Protein AF-A0A453MSJ4-F1 (afdb_monomer)

Sequence (341 aa):
VDKWEVSKEDIIKFSHRNLHFLLPWLKDFHHEQMQEKSIEAMIKGVDASEVKVTQADCKEDERIYCNNCRTSIVDLHRSCDKCSYDLCLSCCRELRDGLSPGAAAANSMVLTQPGVEGTEDLQQSSHDNIASPKPSDGQNNVLMDNAVPVNIASPKPSDGQNDVLMDNAVPVEDNVPGLKLWRVNSNGSISCPPNAFGGCGDSVLELKSLLEENIISDLLEKADLVVKDERMLEAGGSKCSCFTDSSEMTNGTSYKLACRDNSSDNYIYCPNARDVQNGALDHFQEHWLKGEPVIVRDVLELTSGLSWEPMVMWRALREKKDKSEHERLSVTALECLAWSE

Mean predicted aligned error: 18.27 Å

InterPro domains:
  IPR045109 Lysine-specific demethylase LSDs-like [PTHR12549] (3-341)

Secondary structure (DSSP, 8-state):
-------HHHHHHHHHHHHHHHHHHHHHHHHHHHHHHHHHHHHHTS-GGG-PPEEP---TT---B-TTT-PBP-S-EEE-TTT--EEEHHHHHHHHTTPPTTHHHHTTS---PPP-------------------------------------------------------------TT-----B-TTS-BBPPPGGGTS-SSSBPEEEESSPTTHHHHHHHHHHHHHH-GGG-TTSS---TT--S-SS---TTEEE----TT-GGGEEE--BHHHIIIIIHHHHHHHHHTT--B--B-GGGGS-S----HHHHHHHHHH---SS-------PPPBTTTTB-

Organism: Aegilops tauschii subsp. strangulata (NCBI:txid200361)

pLDDT: mean 70.2, std 24.74, range [23.14, 97.19]

Solvent-accessible surface area (backbone atoms only — not comparable to full-atom values): 22795 Å² total; per-residue (Å²): 130,86,80,86,74,82,52,71,66,56,52,50,56,51,51,52,43,51,46,64,68,45,46,61,56,53,51,52,51,52,50,55,50,50,54,52,43,44,50,51,8,62,58,71,72,50,55,58,91,70,58,81,66,47,69,53,95,68,57,94,90,60,83,54,51,15,68,81,82,63,47,72,53,87,40,65,28,30,33,25,92,88,72,70,42,33,37,33,56,68,60,54,49,37,39,71,74,67,49,59,94,69,55,76,75,66,73,77,76,76,81,80,74,82,82,78,88,74,84,88,78,91,84,88,83,86,90,87,89,83,80,88,82,88,88,84,90,80,89,86,92,86,87,88,90,84,86,89,90,88,82,88,84,86,88,86,89,84,89,88,83,90,85,92,79,87,80,83,79,73,80,79,77,85,80,70,91,82,68,84,71,82,61,54,45,98,68,72,47,44,53,31,37,45,64,93,71,73,23,77,52,78,50,63,39,43,63,30,23,64,57,69,87,60,54,68,60,56,49,48,53,54,50,53,56,58,68,66,56,66,89,76,63,91,76,86,77,72,79,53,89,78,66,62,96,54,97,76,71,84,58,83,36,46,41,78,80,53,90,58,86,97,51,85,79,24,52,34,53,31,37,43,43,69,50,38,78,72,68,38,47,64,59,49,47,55,39,53,66,69,72,45,73,70,47,73,37,70,54,73,79,75,50,93,77,75,67,80,48,69,72,54,48,52,50,59,58,68,68,71,64,74,96,72,75,90,73,72,90,81,77,90,59,68,43,82,90,77,74,40,111

Radius of gyration: 32.99 Å; Cα contacts (8 Å, |Δi|>4): 273; chains: 1; bounding box: 106×75×80 Å

Nearest PDB structures (foldseek):
  6ip4-assembly1_A  TM=5.102E-01  e=2.034E+00  Arabidopsis thaliana

Structure (mmCIF, N/CA/C/O backbone):
data_AF-A0A453MSJ4-F1
#
_entry.id   AF-A0A453MSJ4-F1
#
loop_
_atom_site.group_PDB
_atom_site.id
_atom_site.type_symbol
_atom_site.label_atom_id
_atom_site.label_alt_id
_atom_site.label_comp_id
_atom_site.label_asym_id
_atom_site.label_entity_id
_atom_site.label_seq_id
_atom_site.pdbx_PDB_ins_code
_atom_site.Cartn_x
_atom_site.Cartn_y
_atom_site.Cartn_z
_atom_site.occupancy
_atom_site.B_iso_or_equiv
_atom_site.auth_seq_id
_atom_site.auth_comp_id
_atom_site.auth_asym_id
_atom_site.auth_atom_id
_atom_site.pdbx_PDB_model_num
ATOM 1 N N . VAL A 1 1 ? -31.006 6.669 21.525 1.00 44.91 1 VAL A N 1
ATOM 2 C CA . VAL A 1 1 ? -29.591 6.318 21.288 1.00 44.91 1 VAL A CA 1
ATOM 3 C C . VAL A 1 1 ? -28.843 7.619 21.398 1.00 44.91 1 VAL A C 1
ATOM 5 O O . VAL A 1 1 ? -29.018 8.463 20.527 1.00 44.91 1 VAL A O 1
ATOM 8 N N . ASP A 1 2 ? -28.161 7.835 22.517 1.00 45.94 2 ASP A N 1
ATOM 9 C CA . ASP A 1 2 ? -27.359 9.040 22.688 1.00 45.94 2 ASP A CA 1
ATOM 10 C C . ASP A 1 2 ? -26.278 9.040 21.614 1.00 45.94 2 ASP A C 1
ATOM 12 O O . ASP A 1 2 ? -25.553 8.063 21.420 1.00 45.94 2 ASP A O 1
ATOM 16 N N . LYS A 1 3 ? -26.269 10.108 20.823 1.00 48.69 3 LYS A N 1
ATOM 17 C CA . LYS A 1 3 ? -25.348 10.279 19.713 1.00 48.69 3 LYS A CA 1
ATOM 18 C C . LYS A 1 3 ? -24.006 10.656 20.331 1.00 48.69 3 LYS A C 1
ATOM 20 O O . LYS A 1 3 ? -23.788 11.811 20.678 1.00 48.69 3 LYS A O 1
ATOM 25 N N . TRP A 1 4 ? -23.160 9.659 20.568 1.00 56.47 4 TRP A N 1
ATOM 26 C CA . TRP A 1 4 ? -21.804 9.886 21.051 1.00 56.47 4 TRP A CA 1
ATOM 27 C C . TRP A 1 4 ? -21.034 10.659 19.972 1.00 56.47 4 TRP A C 1
ATOM 29 O O . TRP A 1 4 ? -20.844 10.158 18.864 1.00 56.47 4 TRP A O 1
ATOM 39 N N . GLU A 1 5 ? -20.664 11.905 20.267 1.00 67.50 5 GLU A N 1
ATOM 40 C CA . GLU A 1 5 ? -19.871 12.760 19.383 1.00 67.50 5 GLU A CA 1
ATOM 41 C C . GLU A 1 5 ? -18.468 12.913 19.977 1.00 67.50 5 GLU A C 1
ATOM 43 O O . GLU A 1 5 ? -18.306 13.355 21.114 1.00 67.50 5 GLU A O 1
ATOM 48 N N . VAL A 1 6 ? -17.452 12.520 19.206 1.00 69.69 6 VAL A N 1
ATOM 49 C CA . VAL A 1 6 ? -16.040 12.690 19.571 1.00 69.69 6 VAL A CA 1
ATOM 50 C C . VAL A 1 6 ? -15.720 14.180 19.600 1.00 69.69 6 VAL A C 1
ATOM 52 O O . VAL A 1 6 ? -16.077 14.911 18.670 1.00 69.69 6 VAL A O 1
ATOM 55 N N . SER A 1 7 ? -15.035 14.647 20.645 1.00 80.44 7 SER A N 1
ATOM 56 C CA . SER A 1 7 ? -14.642 16.051 20.712 1.00 80.44 7 SER A CA 1
ATOM 57 C C . SER A 1 7 ? -13.631 16.388 19.605 1.00 80.44 7 SER A C 1
ATOM 59 O O . SER A 1 7 ? -12.843 15.548 19.169 1.00 80.44 7 SER A O 1
ATOM 61 N N . LYS A 1 8 ? -13.622 17.643 19.140 1.00 82.31 8 LYS A N 1
ATOM 62 C CA . LYS A 1 8 ? -12.631 18.096 18.145 1.00 82.31 8 LYS A CA 1
ATOM 63 C C . LYS A 1 8 ? -11.195 17.932 18.646 1.00 82.31 8 LYS A C 1
ATOM 65 O O . LYS A 1 8 ? -10.314 17.612 17.856 1.00 82.31 8 LYS A O 1
ATOM 70 N N . GLU A 1 9 ? -10.986 18.134 19.943 1.00 78.25 9 GLU A N 1
ATOM 71 C CA . GLU A 1 9 ? -9.695 17.958 20.607 1.00 78.25 9 GLU A CA 1
ATOM 72 C C . GLU A 1 9 ? -9.212 16.505 20.499 1.00 78.25 9 GLU A C 1
ATOM 74 O O . GLU A 1 9 ? -8.063 16.256 20.140 1.00 78.25 9 GLU A O 1
ATOM 79 N N . ASP A 1 10 ? -10.104 15.538 20.719 1.00 74.19 10 ASP A N 1
ATOM 80 C CA . ASP A 1 10 ? -9.758 14.116 20.636 1.00 74.19 10 ASP A CA 1
ATOM 81 C C . ASP A 1 10 ? -9.477 13.682 19.194 1.00 74.19 10 ASP A C 1
ATOM 83 O O . ASP A 1 10 ? -8.551 12.909 18.958 1.00 74.19 10 ASP A O 1
ATOM 87 N N . ILE A 1 11 ? -10.205 14.228 18.210 1.00 80.94 11 ILE A N 1
ATOM 88 C CA . ILE A 1 11 ? -9.921 14.000 16.782 1.00 80.94 11 ILE A CA 1
ATOM 89 C C . ILE A 1 11 ? -8.521 14.513 16.422 1.00 80.94 11 ILE A C 1
ATOM 91 O O . ILE A 1 11 ? -7.779 13.823 15.716 1.00 80.94 11 ILE A O 1
ATOM 95 N N . ILE A 1 12 ? -8.143 15.703 16.902 1.00 82.50 12 ILE A N 1
ATOM 96 C CA . ILE A 1 12 ? -6.819 16.291 16.653 1.00 82.50 12 ILE A CA 1
ATOM 97 C C . ILE A 1 12 ? -5.729 15.431 17.299 1.00 82.50 12 ILE A C 1
ATOM 99 O O . ILE A 1 12 ? -4.791 15.022 16.611 1.00 82.50 12 ILE A O 1
ATOM 103 N N . LYS A 1 13 ? -5.880 15.080 18.583 1.00 76.50 13 LYS A N 1
ATOM 104 C CA . LYS A 1 13 ? -4.944 14.198 19.300 1.00 76.50 13 LYS A CA 1
ATOM 105 C C . LYS A 1 13 ? -4.783 12.848 18.602 1.00 76.50 13 LYS A C 1
ATOM 107 O O . LYS A 1 13 ? -3.658 12.383 18.418 1.00 76.50 13 LYS A O 1
ATOM 112 N N . PHE A 1 14 ? -5.889 12.234 18.184 1.00 76.62 14 PHE A N 1
ATOM 113 C CA . PHE A 1 14 ? -5.891 10.964 17.459 1.00 76.62 14 PHE A CA 1
ATOM 114 C C . PHE A 1 14 ? -5.160 11.072 16.117 1.00 76.62 14 PHE A C 1
ATOM 116 O O . PHE A 1 14 ? -4.291 10.255 15.813 1.00 76.62 14 PHE A O 1
ATOM 123 N N . SER A 1 15 ? -5.450 12.119 15.343 1.00 83.31 15 SER A N 1
ATOM 124 C CA . SER A 1 15 ? -4.811 12.361 14.044 1.00 83.31 15 SER A CA 1
ATOM 125 C C . SER A 1 15 ? -3.301 12.563 14.183 1.00 83.31 15 SER A C 1
ATOM 127 O O . SER A 1 15 ? -2.532 11.988 13.416 1.00 83.31 15 SER A O 1
ATOM 129 N N . HIS A 1 16 ? -2.865 13.312 15.198 1.00 80.44 16 HIS A N 1
ATOM 130 C CA . HIS A 1 16 ? -1.448 13.547 15.470 1.00 80.44 16 HIS A CA 1
ATOM 131 C C . HIS A 1 16 ? -0.698 12.258 15.838 1.00 80.44 16 HIS A C 1
ATOM 133 O O . HIS A 1 16 ? 0.419 12.022 15.379 1.00 80.44 16 HIS A O 1
ATOM 139 N N . ARG A 1 17 ? -1.313 11.386 16.646 1.00 76.00 17 ARG A N 1
ATOM 140 C CA . ARG A 1 17 ? -0.708 10.099 17.019 1.00 76.00 17 ARG A CA 1
ATOM 141 C C . ARG A 1 17 ? -0.630 9.134 15.837 1.00 76.00 17 ARG A C 1
ATOM 143 O O . ARG A 1 17 ? 0.421 8.533 15.637 1.00 76.00 17 ARG A O 1
ATOM 150 N N . ASN A 1 18 ? -1.678 9.051 15.012 1.00 82.75 18 ASN A N 1
ATOM 151 C CA . ASN A 1 18 ? -1.623 8.283 13.762 1.00 82.75 18 ASN A CA 1
ATOM 152 C C . ASN A 1 18 ? -0.517 8.787 12.841 1.00 82.75 18 ASN A C 1
ATOM 154 O O . ASN A 1 18 ? 0.211 7.984 12.268 1.00 82.75 18 ASN A O 1
ATOM 158 N N . LEU A 1 19 ? -0.364 10.108 12.727 1.00 88.00 19 LEU A N 1
ATOM 159 C CA . LEU A 1 19 ? 0.716 10.696 11.949 1.00 88.00 19 LEU A CA 1
ATOM 160 C C . LEU A 1 19 ? 2.080 10.256 12.488 1.00 88.00 19 LEU A C 1
ATOM 162 O O . LEU A 1 19 ? 2.904 9.781 11.718 1.00 88.00 19 LEU A O 1
ATOM 166 N N . HIS A 1 20 ? 2.294 10.327 13.803 1.00 83.12 20 HIS A N 1
ATOM 167 C CA . HIS A 1 20 ? 3.522 9.843 14.440 1.00 83.12 20 HIS A CA 1
ATOM 168 C C . HIS A 1 20 ? 3.803 8.362 14.180 1.00 83.12 20 HIS A C 1
ATOM 170 O O . HIS A 1 20 ? 4.953 7.993 13.949 1.00 83.12 20 HIS A O 1
ATOM 176 N N . PHE A 1 21 ? 2.766 7.526 14.230 1.00 82.81 21 PHE A N 1
ATOM 177 C CA . PHE A 1 21 ? 2.875 6.090 13.994 1.00 82.81 21 PHE A CA 1
ATOM 178 C C . PHE A 1 21 ? 3.188 5.767 12.528 1.00 82.81 21 PHE A C 1
ATOM 180 O O . PHE A 1 21 ? 4.029 4.915 12.257 1.00 82.81 21 PHE A O 1
ATOM 187 N N . LEU A 1 22 ? 2.533 6.448 11.583 1.00 89.75 22 LEU A N 1
ATOM 188 C CA . LEU A 1 22 ? 2.661 6.190 10.146 1.00 89.75 22 LEU A CA 1
ATOM 189 C C . LEU A 1 22 ? 3.877 6.875 9.511 1.00 89.75 22 LEU A C 1
ATOM 191 O O . LEU A 1 22 ? 4.374 6.403 8.492 1.00 89.75 22 LEU A O 1
ATOM 195 N N . LEU A 1 23 ? 4.375 7.970 10.089 1.00 91.25 23 LEU A N 1
ATOM 196 C CA . LEU A 1 23 ? 5.461 8.764 9.514 1.00 91.25 23 LEU A CA 1
ATOM 197 C C . LEU A 1 23 ? 6.748 7.960 9.237 1.00 91.25 23 LEU A C 1
ATOM 199 O O . LEU A 1 23 ? 7.306 8.148 8.156 1.00 91.25 23 LEU A O 1
ATOM 203 N N . PRO A 1 24 ? 7.231 7.059 10.119 1.00 92.25 24 PRO A N 1
ATOM 204 C CA . PRO A 1 24 ? 8.370 6.195 9.802 1.00 92.25 24 PRO A CA 1
ATOM 205 C C . PRO A 1 24 ? 8.137 5.358 8.539 1.00 92.25 24 PRO A C 1
ATOM 207 O O . PRO A 1 24 ? 8.978 5.347 7.648 1.00 92.25 24 PRO A O 1
ATOM 210 N N . TRP A 1 25 ? 6.951 4.760 8.404 1.00 93.12 25 TRP A N 1
ATOM 211 C CA . TRP A 1 25 ? 6.582 3.968 7.230 1.00 93.12 25 TRP A CA 1
ATOM 212 C C . TRP A 1 25 ? 6.522 4.814 5.961 1.00 93.12 25 TRP A C 1
ATOM 214 O O . TRP A 1 25 ? 6.970 4.374 4.908 1.00 93.12 25 TRP A O 1
ATOM 224 N N . LEU A 1 26 ? 6.006 6.044 6.052 1.00 94.56 26 LEU A N 1
ATOM 225 C CA . LEU A 1 26 ? 5.989 6.974 4.924 1.00 94.56 26 LEU A CA 1
ATOM 226 C C . LEU A 1 26 ? 7.413 7.385 4.507 1.00 94.56 26 LEU A C 1
ATOM 228 O O . LEU A 1 26 ? 7.688 7.515 3.314 1.00 94.56 26 LEU A O 1
ATOM 232 N N . LYS A 1 27 ? 8.328 7.560 5.472 1.00 95.56 27 LYS A N 1
ATOM 233 C CA . LYS A 1 27 ? 9.749 7.845 5.211 1.00 95.56 27 LYS A CA 1
ATOM 234 C C . LYS A 1 27 ? 10.434 6.672 4.520 1.00 95.56 27 LYS A C 1
ATOM 236 O O . LYS A 1 27 ? 11.111 6.891 3.517 1.00 95.56 27 LYS A O 1
ATOM 241 N N . ASP A 1 28 ? 10.219 5.455 5.008 1.00 95.12 28 ASP A N 1
ATOM 242 C CA . ASP A 1 28 ? 10.770 4.237 4.410 1.00 95.12 28 ASP A CA 1
ATOM 243 C C . ASP A 1 28 ? 10.219 4.011 2.997 1.00 95.12 28 ASP A C 1
ATOM 245 O O . ASP A 1 28 ? 10.976 3.732 2.066 1.00 95.12 28 ASP A O 1
ATOM 249 N N . PHE A 1 29 ? 8.914 4.225 2.811 1.00 94.56 29 PHE A N 1
ATOM 250 C CA . PHE A 1 29 ? 8.253 4.154 1.511 1.00 94.56 29 PHE A CA 1
ATOM 251 C C . PHE A 1 29 ? 8.851 5.151 0.509 1.00 94.56 29 PHE A C 1
ATOM 253 O O . PHE A 1 29 ? 9.265 4.764 -0.582 1.00 94.56 29 PHE A O 1
ATOM 260 N N . HIS A 1 30 ? 8.975 6.426 0.889 1.00 95.62 30 HIS A N 1
ATOM 261 C CA . HIS A 1 30 ? 9.613 7.440 0.046 1.00 95.62 30 HIS A CA 1
ATOM 262 C C . HIS A 1 30 ? 11.083 7.114 -0.237 1.00 95.62 30 HIS A C 1
ATOM 264 O O . HIS A 1 30 ? 11.563 7.313 -1.351 1.00 95.62 30 HIS A O 1
ATOM 270 N N . HIS A 1 31 ? 11.813 6.585 0.748 1.00 95.50 31 HIS A N 1
ATOM 271 C CA . HIS A 1 31 ? 13.197 6.174 0.557 1.00 95.50 31 HIS A CA 1
ATOM 272 C C . HIS A 1 31 ? 13.324 5.069 -0.502 1.00 95.50 31 HIS A C 1
ATOM 274 O O . HIS A 1 31 ? 14.162 5.187 -1.396 1.00 95.50 31 HIS A O 1
ATOM 280 N N . GLU A 1 32 ? 12.466 4.046 -0.460 1.00 95.12 32 GLU A N 1
ATOM 281 C CA . GLU A 1 32 ? 12.424 2.976 -1.468 1.00 95.12 32 GLU A CA 1
ATOM 282 C C . GLU A 1 32 ? 12.116 3.529 -2.870 1.00 95.12 32 GLU A C 1
ATOM 284 O O . GLU A 1 32 ? 12.779 3.167 -3.846 1.00 95.12 32 GLU A O 1
ATOM 289 N N . GLN A 1 33 ? 11.179 4.477 -2.975 1.00 94.50 33 GLN A N 1
ATOM 290 C CA . GLN A 1 33 ? 10.879 5.155 -4.238 1.00 94.50 33 GLN A CA 1
ATOM 291 C C . GLN A 1 33 ? 12.084 5.925 -4.791 1.00 94.50 33 GLN A C 1
ATOM 293 O O . GLN A 1 33 ? 12.396 5.826 -5.980 1.00 94.50 33 GLN A O 1
ATOM 298 N N . MET A 1 3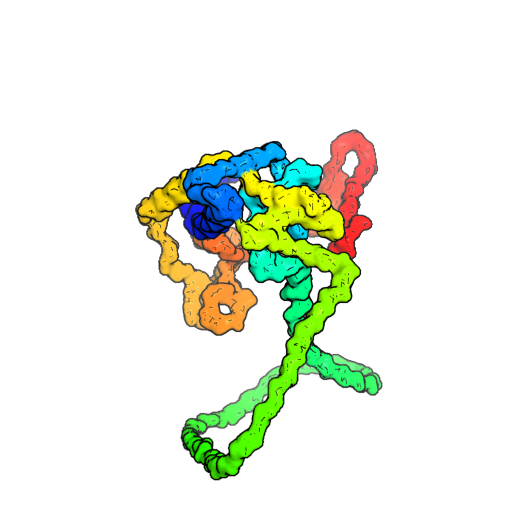4 ? 12.791 6.669 -3.938 1.00 94.81 34 MET A N 1
ATOM 299 C CA . MET A 1 34 ? 13.963 7.446 -4.346 1.00 94.81 34 MET A CA 1
ATOM 300 C C . MET A 1 34 ? 15.144 6.559 -4.750 1.00 94.81 34 MET A C 1
ATOM 302 O O . MET A 1 34 ? 15.858 6.895 -5.698 1.00 94.81 34 MET A O 1
ATOM 306 N N . GLN A 1 35 ? 15.329 5.410 -4.093 1.00 94.94 35 GLN A N 1
ATOM 307 C CA . GLN A 1 35 ? 16.303 4.402 -4.517 1.00 94.94 35 GLN A CA 1
ATOM 308 C C . GLN A 1 35 ? 15.988 3.891 -5.928 1.00 94.94 35 GLN A C 1
ATOM 310 O O . GLN A 1 35 ? 16.871 3.866 -6.786 1.00 94.94 35 GLN A O 1
ATOM 315 N N . GLU A 1 36 ? 14.728 3.546 -6.207 1.00 95.94 36 GLU A N 1
ATOM 316 C CA . GLU A 1 36 ? 14.341 3.065 -7.534 1.00 95.94 36 GLU A CA 1
ATOM 317 C C . GLU A 1 36 ? 14.477 4.156 -8.609 1.00 95.94 36 GLU A C 1
ATOM 319 O O . GLU A 1 36 ? 14.985 3.878 -9.699 1.00 95.94 36 GLU A O 1
ATOM 324 N N . LYS A 1 37 ? 14.099 5.408 -8.305 1.00 95.12 37 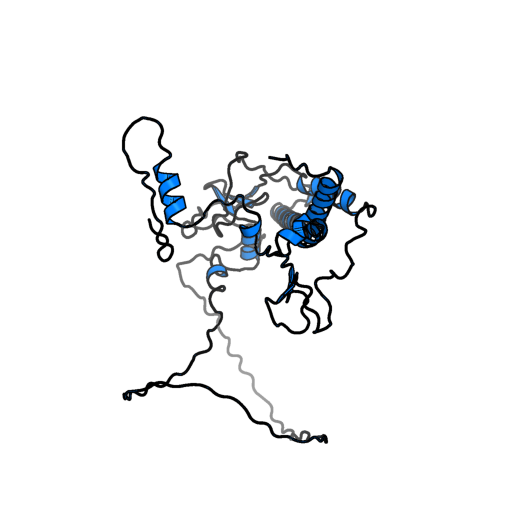LYS A N 1
ATOM 325 C CA . LYS A 1 37 ? 14.311 6.550 -9.215 1.00 95.12 37 LYS A CA 1
ATOM 326 C C . LYS A 1 37 ? 15.798 6.779 -9.502 1.00 95.12 37 LYS A C 1
ATOM 328 O O . LYS A 1 37 ? 16.152 7.076 -10.640 1.00 95.12 37 LYS A O 1
ATOM 333 N N . SER A 1 38 ? 16.679 6.598 -8.516 1.00 96.00 38 SER A N 1
ATOM 334 C CA . SER A 1 38 ? 18.132 6.688 -8.716 1.00 96.00 38 SER A CA 1
ATOM 335 C C . SER A 1 38 ? 18.652 5.593 -9.655 1.00 96.00 38 SER A C 1
ATOM 337 O O . SER A 1 38 ? 19.455 5.875 -10.545 1.00 96.00 38 SER A O 1
ATOM 339 N N . ILE A 1 39 ? 18.147 4.363 -9.528 1.00 95.50 39 ILE A N 1
ATOM 340 C CA . ILE A 1 39 ? 18.479 3.270 -10.452 1.00 95.50 39 ILE A CA 1
ATOM 341 C C . ILE A 1 39 ? 17.988 3.582 -11.868 1.00 95.50 39 ILE A C 1
ATOM 343 O O . ILE A 1 39 ? 18.724 3.389 -12.834 1.00 95.50 39 ILE A O 1
ATOM 347 N N . GLU A 1 40 ? 16.773 4.105 -12.003 1.00 96.94 40 GLU A N 1
ATOM 348 C CA . GLU A 1 40 ? 16.225 4.526 -13.292 1.00 96.94 40 GLU A CA 1
ATOM 349 C C . GLU A 1 40 ? 17.078 5.624 -13.954 1.00 96.94 40 GLU A C 1
ATOM 351 O O . GLU A 1 40 ? 17.315 5.570 -15.163 1.00 96.94 40 GLU A O 1
ATOM 356 N N . ALA A 1 41 ? 17.605 6.566 -13.165 1.00 96.69 41 ALA A N 1
ATOM 357 C CA . ALA A 1 41 ? 18.543 7.589 -13.627 1.00 96.69 41 ALA A CA 1
ATOM 358 C C . ALA A 1 41 ? 19.823 6.965 -14.202 1.00 96.69 41 ALA A C 1
ATOM 360 O O . ALA A 1 41 ? 20.234 7.297 -15.315 1.00 96.69 41 ALA A O 1
ATOM 361 N N . MET A 1 42 ? 20.405 5.997 -13.482 1.00 95.81 42 MET A N 1
ATOM 362 C CA . MET A 1 42 ? 21.596 5.266 -13.927 1.00 95.81 42 MET A CA 1
ATOM 363 C C . MET A 1 42 ? 21.343 4.470 -15.213 1.00 95.81 42 MET A C 1
ATOM 365 O O . MET A 1 42 ? 22.186 4.482 -16.108 1.00 95.81 42 MET A O 1
ATOM 369 N N . ILE A 1 43 ? 20.180 3.820 -15.339 1.00 94.75 43 ILE A N 1
ATOM 370 C CA . ILE A 1 43 ? 19.795 3.071 -16.548 1.00 94.75 43 ILE A CA 1
ATOM 371 C C . ILE A 1 43 ? 19.683 4.007 -17.759 1.00 94.75 43 ILE A C 1
ATOM 373 O O . ILE A 1 43 ? 20.107 3.643 -18.857 1.00 94.75 43 ILE A O 1
ATOM 377 N N . LYS A 1 44 ? 19.118 5.205 -17.565 1.00 94.38 44 LYS A N 1
ATOM 378 C CA . LYS A 1 44 ? 18.919 6.213 -18.618 1.00 94.38 44 LYS A CA 1
ATOM 379 C C . LYS A 1 44 ? 20.156 7.078 -18.888 1.00 94.38 44 LYS A C 1
ATOM 381 O O . LYS A 1 44 ? 20.204 7.737 -19.922 1.00 94.38 44 LYS A O 1
ATOM 386 N N . GLY A 1 45 ? 21.144 7.072 -17.993 1.00 94.50 45 GLY A N 1
ATOM 387 C CA . GLY A 1 45 ? 22.334 7.920 -18.087 1.00 94.50 45 GLY A CA 1
ATOM 388 C C . GLY A 1 45 ? 22.041 9.408 -17.865 1.00 94.50 45 GLY A C 1
ATOM 389 O O . GLY A 1 45 ? 22.691 10.247 -18.486 1.00 94.50 45 GLY A O 1
ATOM 390 N N . VAL A 1 46 ? 21.056 9.728 -17.022 1.00 95.81 46 VAL A N 1
ATOM 391 C CA . VAL A 1 46 ? 20.634 11.103 -16.686 1.00 95.81 46 VAL A CA 1
ATOM 392 C C . VAL A 1 46 ? 20.784 11.367 -15.188 1.00 95.81 46 VAL A C 1
ATOM 394 O O . VAL A 1 46 ? 20.986 10.433 -14.409 1.00 95.81 46 VAL A O 1
ATOM 397 N N . ASP A 1 47 ? 20.681 12.629 -14.770 1.00 93.12 47 ASP A N 1
ATOM 398 C CA . ASP A 1 47 ? 20.637 12.963 -13.345 1.00 93.12 47 ASP A CA 1
ATOM 399 C C . ASP A 1 47 ? 19.320 12.490 -12.700 1.00 93.12 47 ASP A C 1
ATOM 401 O O . ASP A 1 47 ? 18.269 12.458 -13.344 1.00 93.12 47 ASP A O 1
ATOM 405 N N . ALA A 1 48 ? 19.351 12.137 -11.411 1.00 89.00 48 ALA A N 1
ATOM 406 C CA . ALA A 1 48 ? 18.168 11.659 -10.693 1.00 89.00 48 ALA A CA 1
ATOM 407 C C . ALA A 1 48 ? 17.025 12.691 -10.654 1.00 89.00 48 ALA A C 1
ATOM 409 O O . ALA A 1 48 ? 15.856 12.302 -10.654 1.00 89.00 48 ALA A O 1
ATOM 410 N N . SER A 1 49 ? 17.347 13.990 -10.663 1.00 87.38 49 SER A N 1
ATOM 411 C CA . SER A 1 49 ? 16.360 15.076 -10.728 1.00 87.38 49 SER A CA 1
ATOM 412 C C . SER A 1 49 ? 15.694 15.220 -12.102 1.00 87.38 49 SER A C 1
ATOM 414 O O . SER A 1 49 ? 14.610 15.789 -12.201 1.00 87.38 49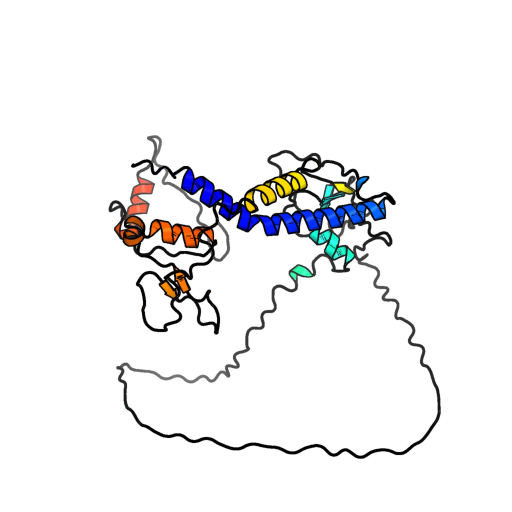 SER A O 1
ATOM 416 N N . GLU A 1 50 ? 16.298 14.667 -13.156 1.00 90.38 50 GLU A N 1
ATOM 417 C CA . GLU A 1 50 ? 15.785 14.719 -14.530 1.00 90.38 50 GLU A CA 1
ATOM 418 C C . GLU A 1 50 ? 14.932 13.491 -14.896 1.00 90.38 50 GLU A C 1
ATOM 420 O O . GLU A 1 50 ? 14.347 13.431 -15.984 1.00 90.38 50 GLU A O 1
ATOM 425 N N . VAL A 1 51 ? 14.830 12.500 -14.000 1.00 92.25 51 VAL A N 1
ATOM 426 C CA . VAL A 1 51 ? 14.042 11.284 -14.229 1.00 92.25 51 VAL A CA 1
ATOM 427 C C . VAL A 1 51 ? 12.552 11.603 -14.230 1.00 92.25 51 VAL A C 1
ATOM 429 O O . VAL A 1 51 ? 11.919 11.731 -13.182 1.00 92.25 51 VAL A O 1
ATOM 432 N N . LYS A 1 52 ? 11.972 11.620 -15.430 1.00 89.31 52 LYS A N 1
ATOM 433 C CA . LYS A 1 52 ? 10.522 11.640 -15.628 1.00 89.31 52 LYS A CA 1
ATOM 434 C C . LYS A 1 52 ? 9.969 10.222 -15.557 1.00 89.31 52 LYS A C 1
ATOM 436 O O . LYS A 1 52 ? 10.375 9.355 -16.339 1.00 89.31 52 LYS A O 1
ATOM 441 N N . VAL A 1 53 ? 9.056 10.002 -14.616 1.00 92.81 53 VAL A N 1
ATOM 442 C CA . VAL A 1 53 ? 8.332 8.738 -14.453 1.00 92.81 53 VAL A CA 1
ATOM 443 C C . VAL A 1 53 ? 6.986 8.856 -15.153 1.00 92.81 53 VAL A C 1
ATOM 445 O O . VAL A 1 53 ? 6.270 9.838 -14.970 1.00 92.81 53 VAL A O 1
ATOM 448 N N . THR A 1 54 ? 6.646 7.866 -15.972 1.00 91.69 54 THR A N 1
ATOM 449 C CA . THR A 1 54 ? 5.367 7.841 -16.684 1.00 91.69 54 THR A CA 1
ATOM 450 C C . THR A 1 54 ? 4.247 7.479 -15.712 1.00 91.69 54 THR A C 1
ATOM 452 O O . THR A 1 54 ? 4.363 6.504 -14.970 1.00 91.69 54 THR A O 1
ATOM 455 N N . GLN A 1 55 ? 3.147 8.230 -15.724 1.00 91.69 55 GLN A N 1
ATOM 456 C CA . GLN A 1 55 ? 1.962 7.862 -14.954 1.00 91.69 55 GLN A CA 1
ATOM 457 C C . GLN A 1 55 ? 1.279 6.649 -15.602 1.00 91.69 55 GLN A C 1
ATOM 459 O O . GLN A 1 55 ? 1.092 6.604 -16.819 1.00 91.69 55 GLN A O 1
ATOM 464 N N . ALA A 1 56 ? 0.952 5.643 -14.799 1.00 89.88 56 ALA A N 1
ATOM 465 C CA . ALA A 1 56 ? 0.189 4.486 -15.230 1.00 89.88 56 ALA A CA 1
ATOM 466 C C . ALA A 1 56 ? -1.283 4.870 -15.428 1.00 89.88 56 ALA A C 1
ATOM 468 O O . ALA A 1 56 ? -1.852 5.622 -14.639 1.00 89.88 56 ALA A O 1
ATOM 469 N N . ASP A 1 57 ? -1.897 4.324 -16.474 1.00 84.12 57 ASP A N 1
ATOM 470 C CA . ASP A 1 57 ? -3.334 4.446 -16.703 1.00 84.12 57 ASP A CA 1
ATOM 471 C C . ASP A 1 57 ? -4.058 3.445 -15.791 1.00 84.12 57 ASP A C 1
ATOM 473 O O . ASP A 1 57 ? -4.136 2.255 -16.095 1.00 84.12 57 ASP A O 1
ATOM 477 N N . CYS A 1 58 ? -4.488 3.915 -14.621 1.00 81.44 58 CYS A N 1
ATOM 478 C CA . CYS A 1 58 ? -5.197 3.128 -13.617 1.00 81.44 58 CYS A CA 1
ATOM 479 C C . CYS A 1 58 ? -6.383 3.936 -13.090 1.00 81.44 58 CYS A C 1
ATOM 481 O O . CYS A 1 58 ? -6.252 5.121 -12.781 1.00 81.44 58 CYS A O 1
ATOM 483 N N . LYS A 1 59 ? -7.553 3.302 -12.981 1.00 81.31 59 LYS A N 1
ATOM 484 C CA . LYS A 1 59 ? -8.750 3.942 -12.415 1.00 81.31 59 LYS A CA 1
ATOM 485 C C . LYS A 1 59 ? -8.634 4.030 -10.892 1.00 81.31 59 LYS A C 1
ATOM 487 O O . LYS A 1 59 ? -8.010 3.169 -10.284 1.00 81.31 59 LYS A O 1
ATOM 492 N N . GLU A 1 60 ? -9.291 5.018 -10.279 1.00 72.44 60 GLU A N 1
ATOM 493 C CA . GLU A 1 60 ? -9.242 5.251 -8.820 1.00 72.44 60 GLU A CA 1
ATO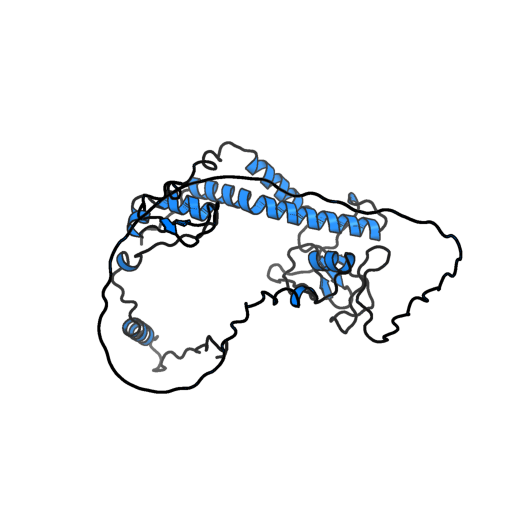M 494 C C . GLU A 1 60 ? -9.659 4.025 -7.982 1.00 72.44 60 GLU A C 1
ATOM 496 O O . GLU A 1 60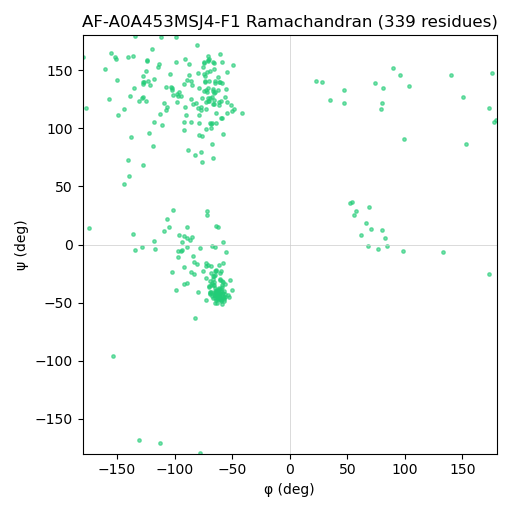 ? -9.080 3.779 -6.928 1.00 72.44 60 GLU A O 1
ATOM 501 N N . ASP A 1 61 ? -10.610 3.223 -8.472 1.00 78.12 61 ASP A N 1
ATOM 502 C CA . ASP A 1 61 ? -11.107 2.019 -7.785 1.00 78.12 61 ASP A CA 1
ATOM 503 C C . ASP A 1 61 ? -10.380 0.725 -8.200 1.00 78.12 61 ASP A C 1
ATOM 505 O O . ASP A 1 61 ? -10.741 -0.372 -7.763 1.00 78.12 61 ASP A O 1
ATOM 509 N N . GLU A 1 62 ? -9.381 0.818 -9.079 1.00 84.94 62 GLU A N 1
ATOM 510 C CA . GLU A 1 62 ? -8.646 -0.336 -9.582 1.00 84.94 62 GLU A CA 1
ATOM 511 C C . GLU A 1 62 ? -7.346 -0.526 -8.803 1.00 84.94 62 GLU A C 1
ATOM 513 O O . GLU A 1 62 ? -6.535 0.383 -8.640 1.00 84.94 62 GLU A O 1
ATOM 518 N N . ARG A 1 63 ? -7.146 -1.745 -8.299 1.00 89.25 63 ARG A N 1
ATOM 519 C CA . ARG A 1 63 ? -5.955 -2.114 -7.540 1.00 89.25 63 ARG A CA 1
ATOM 520 C C . ARG A 1 63 ? -5.068 -2.997 -8.396 1.00 89.25 63 ARG A C 1
ATOM 522 O O . ARG A 1 63 ? -5.464 -4.106 -8.751 1.00 89.25 63 ARG A O 1
ATOM 529 N N . ILE A 1 64 ? -3.854 -2.533 -8.670 1.00 93.06 64 ILE A N 1
ATOM 530 C CA . ILE A 1 64 ? -2.855 -3.341 -9.367 1.00 93.06 64 ILE A CA 1
ATOM 531 C C . ILE A 1 64 ? -2.040 -4.191 -8.387 1.00 93.06 64 ILE A C 1
ATOM 533 O O . ILE A 1 64 ? -1.764 -3.808 -7.243 1.00 93.06 64 ILE A O 1
ATOM 537 N N . TYR A 1 65 ? -1.656 -5.377 -8.846 1.00 95.06 65 TYR A N 1
ATOM 538 C CA . TYR A 1 65 ? -0.941 -6.372 -8.056 1.00 95.06 65 TYR A CA 1
ATOM 539 C C . TYR A 1 65 ? 0.323 -6.799 -8.781 1.00 95.06 65 TYR A C 1
ATOM 541 O O . TYR A 1 65 ? 0.313 -7.031 -9.984 1.00 95.06 65 TYR A O 1
ATOM 549 N N . CYS A 1 66 ? 1.399 -6.976 -8.022 1.00 96.50 66 CYS A N 1
ATOM 550 C CA . CYS A 1 66 ? 2.637 -7.530 -8.540 1.00 96.50 66 CYS A CA 1
ATOM 551 C C . CYS A 1 66 ? 2.388 -8.936 -9.103 1.00 96.50 66 CYS A C 1
ATOM 553 O O . CYS A 1 66 ? 1.941 -9.832 -8.381 1.00 96.50 66 CYS A O 1
ATOM 555 N N . ASN A 1 67 ? 2.728 -9.166 -10.370 1.00 95.38 67 ASN A N 1
ATOM 556 C CA . ASN A 1 67 ? 2.564 -10.471 -11.009 1.00 95.38 67 ASN A CA 1
ATOM 557 C C . ASN A 1 67 ? 3.454 -11.554 -10.375 1.00 95.38 67 ASN A C 1
ATOM 559 O O . ASN A 1 67 ? 3.110 -12.734 -10.454 1.00 95.38 67 ASN A O 1
ATOM 563 N N . ASN A 1 68 ? 4.543 -11.157 -9.705 1.00 93.25 68 ASN A N 1
ATOM 564 C CA . ASN A 1 68 ? 5.462 -12.064 -9.020 1.00 93.25 68 ASN A CA 1
ATOM 565 C C . ASN A 1 68 ? 4.970 -12.471 -7.617 1.00 93.25 68 ASN A C 1
ATOM 567 O O . ASN A 1 68 ? 4.700 -13.643 -7.375 1.00 93.25 68 ASN A O 1
ATOM 571 N N . CYS A 1 69 ? 4.836 -11.518 -6.686 1.00 93.81 69 CYS A N 1
ATOM 572 C CA . CYS A 1 69 ? 4.517 -11.816 -5.280 1.00 93.81 69 CYS A CA 1
ATOM 573 C C . CYS A 1 69 ? 3.033 -11.680 -4.920 1.00 93.81 69 CYS A C 1
ATOM 575 O O . CYS A 1 69 ? 2.653 -11.989 -3.795 1.00 93.81 69 CYS A O 1
ATOM 577 N N . ARG A 1 70 ? 2.189 -11.209 -5.848 1.00 94.19 70 ARG A N 1
ATOM 578 C CA . ARG A 1 70 ? 0.752 -10.945 -5.639 1.00 94.19 70 ARG A CA 1
ATOM 579 C C . ARG A 1 70 ? 0.439 -9.887 -4.578 1.00 94.19 70 ARG A C 1
ATOM 581 O O . ARG A 1 70 ? -0.729 -9.660 -4.281 1.00 94.19 70 ARG A O 1
ATOM 588 N N . THR A 1 71 ? 1.445 -9.187 -4.058 1.00 93.81 71 THR A N 1
ATOM 589 C CA . THR A 1 71 ? 1.248 -8.014 -3.205 1.00 93.81 71 THR A CA 1
ATOM 590 C C . THR A 1 71 ? 0.709 -6.856 -4.038 1.00 93.81 71 THR A C 1
ATOM 592 O O . THR A 1 71 ? 1.130 -6.637 -5.175 1.00 93.81 71 THR A O 1
ATOM 595 N N . SER A 1 72 ? -0.221 -6.101 -3.463 1.00 94.38 72 SER A N 1
ATOM 596 C CA . SER A 1 72 ? -0.690 -4.848 -4.050 1.00 94.38 72 SER A CA 1
ATOM 597 C C . SER A 1 72 ? 0.449 -3.861 -4.236 1.00 94.38 72 SER A C 1
ATOM 599 O O . SER A 1 72 ? 1.260 -3.660 -3.335 1.00 94.38 72 SER A O 1
ATOM 601 N N . ILE A 1 73 ? 0.429 -3.173 -5.366 1.00 95.19 73 ILE A N 1
ATOM 602 C CA . ILE A 1 73 ? 1.306 -2.038 -5.627 1.00 95.19 73 ILE A CA 1
ATOM 603 C C . ILE A 1 73 ? 0.582 -0.763 -5.182 1.00 95.19 73 ILE A C 1
ATOM 605 O O . ILE A 1 73 ? -0.626 -0.646 -5.374 1.00 95.19 73 ILE A O 1
ATOM 609 N N . VAL A 1 74 ? 1.314 0.145 -4.533 1.00 92.06 74 VAL A N 1
ATOM 610 C CA . VAL A 1 74 ? 0.771 1.411 -4.006 1.00 92.06 74 VAL A CA 1
ATOM 611 C C . VAL A 1 74 ? 1.062 2.580 -4.940 1.00 92.06 74 VAL A C 1
ATOM 613 O O . VAL A 1 74 ? 0.205 3.437 -5.112 1.00 92.06 74 VAL A O 1
ATOM 616 N N . ASP A 1 75 ? 2.254 2.623 -5.540 1.00 94.56 75 ASP A N 1
ATOM 617 C CA . ASP A 1 75 ? 2.636 3.721 -6.426 1.00 94.56 75 ASP A CA 1
ATOM 618 C C . ASP A 1 75 ? 3.688 3.304 -7.465 1.00 94.56 75 ASP A C 1
ATOM 620 O O . ASP A 1 75 ? 3.335 2.734 -8.498 1.00 94.56 75 ASP A O 1
ATOM 624 N N . LEU A 1 76 ? 4.977 3.542 -7.188 1.00 96.00 76 LEU A N 1
ATOM 625 C CA . LEU A 1 76 ? 6.051 3.198 -8.109 1.00 96.00 76 LEU A CA 1
ATOM 626 C C . LEU A 1 76 ? 6.163 1.685 -8.307 1.00 96.00 76 LEU A C 1
ATOM 628 O O . LEU A 1 76 ? 6.216 0.902 -7.356 1.00 96.00 76 LEU A O 1
ATOM 632 N N . HIS A 1 77 ? 6.233 1.281 -9.568 1.00 96.62 77 HIS A N 1
ATOM 633 C CA . HIS A 1 77 ? 6.392 -0.107 -9.984 1.00 96.62 77 HIS A CA 1
ATOM 634 C C . HIS A 1 77 ? 7.021 -0.181 -11.369 1.00 96.62 77 HIS A C 1
ATOM 636 O O . HIS A 1 77 ? 7.066 0.806 -12.101 1.00 96.62 77 HIS A O 1
ATOM 642 N N . ARG A 1 78 ? 7.511 -1.363 -11.743 1.00 96.75 78 ARG A N 1
ATOM 643 C CA . ARG A 1 78 ? 8.000 -1.618 -13.097 1.00 96.75 78 ARG A CA 1
ATOM 644 C C . ARG A 1 78 ? 6.968 -2.391 -13.901 1.00 96.75 78 ARG A C 1
ATOM 646 O O . ARG A 1 78 ? 6.510 -3.429 -13.444 1.00 96.75 78 ARG A O 1
ATOM 653 N N . SER A 1 79 ? 6.630 -1.903 -15.088 1.00 96.69 79 SER A N 1
ATOM 654 C CA . SER A 1 79 ? 5.530 -2.410 -15.910 1.00 96.69 79 SER A CA 1
ATOM 655 C C . SER A 1 79 ? 6.000 -2.737 -17.325 1.00 96.69 79 SER A C 1
ATOM 657 O O . SER A 1 79 ? 6.801 -2.008 -17.912 1.00 96.69 79 SER A O 1
ATOM 659 N N . CYS A 1 80 ? 5.506 -3.838 -17.887 1.00 95.88 80 CYS A N 1
ATOM 660 C CA . CYS A 1 80 ? 5.750 -4.206 -19.277 1.00 95.88 80 CYS A CA 1
ATOM 661 C C . CYS A 1 80 ? 4.738 -3.524 -20.204 1.00 95.88 80 CYS A C 1
ATOM 663 O O . CYS A 1 80 ? 3.533 -3.727 -20.080 1.00 95.88 80 CYS A O 1
ATOM 665 N N . ASP A 1 81 ? 5.237 -2.799 -21.196 1.00 92.62 81 ASP A N 1
ATOM 666 C CA . ASP A 1 81 ? 4.463 -2.174 -22.273 1.00 92.62 81 ASP A CA 1
ATOM 667 C C . ASP A 1 81 ? 3.752 -3.176 -23.208 1.00 92.62 81 ASP A C 1
ATOM 669 O O . ASP A 1 81 ? 2.728 -2.848 -23.803 1.00 92.62 81 ASP A O 1
ATOM 673 N N . LYS A 1 82 ? 4.274 -4.404 -23.337 1.00 94.00 82 LYS A N 1
ATOM 674 C CA . LYS A 1 82 ? 3.758 -5.432 -24.261 1.00 94.00 82 LYS A CA 1
ATOM 675 C C . LYS A 1 82 ? 2.715 -6.371 -23.660 1.00 94.00 82 LYS A C 1
ATOM 677 O O . LYS A 1 82 ? 1.861 -6.863 -24.391 1.00 94.00 82 LYS A O 1
ATOM 682 N N . CYS A 1 83 ? 2.824 -6.694 -22.371 1.00 93.75 83 CYS A N 1
ATOM 683 C CA . CYS A 1 83 ? 1.983 -7.720 -21.736 1.00 93.75 83 CYS A CA 1
ATOM 684 C C . CYS A 1 83 ? 1.438 -7.336 -20.356 1.00 93.75 83 CYS A C 1
ATOM 686 O O . CYS A 1 83 ? 0.883 -8.196 -19.679 1.00 93.75 83 CYS A O 1
ATOM 688 N N . SER A 1 84 ? 1.601 -6.075 -19.938 1.00 91.75 84 SER A N 1
ATOM 689 C CA . SER A 1 84 ? 1.110 -5.568 -18.647 1.00 91.75 84 SER A CA 1
ATOM 690 C C . SER A 1 84 ? 1.582 -6.397 -17.446 1.00 91.75 84 SER A C 1
ATOM 692 O O . SER A 1 84 ? 0.841 -6.638 -16.501 1.00 91.75 84 SER A O 1
ATOM 694 N N . TYR A 1 85 ? 2.820 -6.894 -17.511 1.00 95.56 85 TYR A N 1
ATOM 695 C CA . TYR A 1 85 ? 3.476 -7.528 -16.375 1.00 95.56 85 TYR A CA 1
ATOM 696 C C . TYR A 1 85 ? 4.008 -6.447 -15.435 1.00 95.56 85 TYR A C 1
ATOM 698 O O . TYR A 1 85 ? 4.967 -5.753 -15.783 1.00 95.56 85 TYR A O 1
ATOM 706 N N . ASP A 1 86 ? 3.409 -6.340 -14.257 1.00 96.69 86 ASP A N 1
ATOM 707 C CA . ASP A 1 86 ? 3.730 -5.374 -13.219 1.00 96.69 86 ASP A CA 1
ATOM 708 C C . ASP A 1 86 ? 4.527 -6.020 -12.080 1.00 96.69 86 ASP A C 1
ATOM 710 O O . ASP A 1 86 ? 4.236 -7.114 -11.587 1.00 96.69 86 ASP A O 1
ATOM 714 N N . LEU A 1 87 ? 5.564 -5.320 -11.639 1.00 96.75 87 LEU A N 1
ATOM 715 C CA . LEU A 1 87 ? 6.512 -5.777 -10.636 1.00 96.75 87 LEU A CA 1
ATOM 716 C C . LEU A 1 87 ? 6.691 -4.700 -9.565 1.00 96.75 87 LEU A C 1
ATOM 718 O O . LEU A 1 87 ? 7.059 -3.564 -9.871 1.00 96.75 87 LEU A O 1
ATOM 722 N N . CYS A 1 88 ? 6.442 -5.053 -8.301 1.00 97.19 88 CYS A N 1
ATOM 723 C CA . CYS A 1 88 ? 6.652 -4.132 -7.184 1.00 97.19 88 CYS A CA 1
ATOM 724 C C . CYS A 1 88 ? 8.145 -3.880 -6.920 1.00 97.19 88 CYS A C 1
ATOM 726 O O . CYS A 1 88 ? 8.997 -4.709 -7.251 1.00 97.19 88 CYS A O 1
ATOM 728 N N . LEU A 1 89 ? 8.456 -2.762 -6.256 1.00 96.44 89 LEU A N 1
ATOM 729 C CA . LEU A 1 89 ? 9.835 -2.363 -5.951 1.00 96.44 89 LEU A CA 1
ATOM 730 C C . LEU A 1 89 ? 10.597 -3.393 -5.116 1.00 96.44 89 LEU A C 1
ATOM 732 O O . LEU A 1 89 ? 11.776 -3.632 -5.366 1.00 96.44 89 LEU A O 1
ATOM 736 N N . SER A 1 90 ? 9.922 -4.063 -4.181 1.00 95.25 90 SER A N 1
ATOM 737 C CA . SER A 1 90 ? 10.557 -5.095 -3.362 1.00 95.25 90 SER A CA 1
ATOM 738 C C . SER A 1 90 ? 11.039 -6.270 -4.218 1.00 95.25 90 SER A C 1
ATOM 740 O O . SER A 1 90 ? 12.194 -6.667 -4.100 1.00 95.25 90 SER A O 1
ATOM 742 N N . CYS A 1 91 ? 10.218 -6.752 -5.160 1.00 95.25 91 CYS A N 1
ATOM 743 C CA . CYS A 1 91 ? 10.645 -7.787 -6.103 1.00 95.25 91 CYS A CA 1
ATOM 744 C C . CYS A 1 91 ? 11.711 -7.280 -7.087 1.00 95.25 91 CYS A C 1
ATOM 746 O O . CYS A 1 91 ? 12.595 -8.042 -7.466 1.00 95.25 91 CYS A O 1
ATOM 748 N N . CYS A 1 92 ? 11.669 -6.004 -7.491 1.00 95.69 92 CYS A N 1
ATOM 749 C CA . CYS A 1 92 ? 12.739 -5.406 -8.295 1.00 95.69 92 CYS A CA 1
ATOM 750 C C . CYS A 1 92 ? 14.088 -5.452 -7.562 1.00 95.69 92 CYS A C 1
ATOM 752 O O . CYS A 1 92 ? 15.096 -5.823 -8.161 1.00 95.69 92 CYS A O 1
ATOM 754 N N . ARG A 1 93 ? 14.111 -5.089 -6.274 1.00 95.06 93 ARG A N 1
ATOM 755 C CA . ARG A 1 93 ? 15.308 -5.147 -5.425 1.00 95.06 93 ARG A CA 1
ATOM 756 C C . ARG A 1 93 ? 15.799 -6.583 -5.250 1.00 95.06 93 ARG A C 1
ATOM 758 O O . ARG A 1 93 ? 16.952 -6.849 -5.557 1.00 95.06 93 ARG A O 1
ATOM 765 N N . GLU A 1 94 ? 14.913 -7.509 -4.885 1.00 94.00 94 GLU A N 1
ATOM 766 C CA . GLU A 1 94 ? 15.244 -8.936 -4.740 1.00 94.00 94 GLU A CA 1
ATOM 767 C C . GLU A 1 94 ? 15.910 -9.510 -6.000 1.00 94.00 94 GLU A C 1
ATOM 769 O O . GLU A 1 94 ? 16.931 -10.189 -5.908 1.00 94.00 94 GLU A O 1
ATOM 774 N N . LEU A 1 95 ? 15.391 -9.182 -7.189 1.00 92.56 95 LEU A N 1
ATOM 775 C CA . LEU A 1 95 ? 15.992 -9.613 -8.453 1.00 92.56 95 LEU A CA 1
ATOM 776 C C . LEU A 1 95 ? 17.399 -9.049 -8.665 1.00 92.56 95 LEU A C 1
ATOM 778 O O . LEU A 1 95 ? 18.270 -9.761 -9.169 1.00 92.56 95 LEU A O 1
ATOM 782 N N . ARG A 1 96 ? 17.634 -7.782 -8.304 1.00 92.88 96 ARG A N 1
ATOM 783 C CA . ARG A 1 96 ? 18.963 -7.152 -8.403 1.00 92.88 96 ARG A CA 1
ATOM 784 C C . ARG A 1 96 ? 19.952 -7.735 -7.402 1.00 92.88 96 ARG A C 1
ATOM 786 O O . ARG A 1 96 ? 21.125 -7.860 -7.739 1.00 92.88 96 ARG A O 1
ATOM 793 N N . ASP A 1 97 ? 19.464 -8.169 -6.247 1.00 91.31 97 ASP A N 1
ATOM 794 C CA . ASP A 1 97 ? 20.251 -8.857 -5.222 1.00 91.31 97 ASP A CA 1
ATOM 795 C C . ASP A 1 97 ? 20.512 -10.338 -5.571 1.00 91.31 97 ASP A C 1
ATOM 797 O O . ASP A 1 97 ? 21.220 -11.042 -4.852 1.00 91.31 97 ASP A O 1
ATOM 801 N N . GLY A 1 98 ? 19.965 -10.828 -6.691 1.00 85.00 98 GLY A N 1
ATOM 802 C CA . GLY A 1 98 ? 20.130 -12.208 -7.151 1.00 85.00 98 GLY A CA 1
ATOM 803 C C . GLY A 1 98 ? 19.222 -13.216 -6.441 1.00 85.00 98 GLY A C 1
ATOM 804 O O . GLY A 1 98 ? 19.416 -14.426 -6.585 1.00 85.00 98 GLY A O 1
ATOM 805 N N . LEU A 1 99 ? 18.217 -12.748 -5.698 1.00 79.06 99 LEU A N 1
ATOM 806 C CA . LEU A 1 99 ? 17.218 -13.601 -5.066 1.00 79.06 99 LEU A CA 1
ATOM 807 C C . LEU A 1 99 ? 16.223 -14.087 -6.125 1.00 79.06 99 LEU A C 1
ATOM 809 O O . LEU A 1 99 ? 15.647 -13.316 -6.893 1.00 79.06 99 LEU A O 1
ATOM 813 N N . SER A 1 100 ? 16.055 -15.407 -6.205 1.00 64.94 100 SER A N 1
ATOM 814 C CA . SER A 1 100 ? 15.232 -16.031 -7.243 1.00 64.94 100 SER A CA 1
ATOM 815 C C . SER A 1 100 ? 13.734 -15.815 -6.974 1.00 64.94 100 SER A C 1
ATOM 817 O O . SER A 1 100 ? 13.299 -15.988 -5.829 1.00 64.94 100 SER A O 1
ATOM 819 N N . PRO A 1 101 ? 12.919 -15.543 -8.012 1.00 57.66 101 PRO A N 1
ATOM 820 C CA . PRO A 1 101 ? 11.460 -15.556 -7.912 1.00 57.66 101 PRO A CA 1
ATOM 821 C C . PRO A 1 101 ? 10.971 -16.868 -7.283 1.00 57.66 101 PRO A C 1
ATOM 823 O O . PRO A 1 101 ? 11.246 -17.946 -7.808 1.00 57.66 101 PRO A O 1
ATOM 826 N N . GLY A 1 102 ? 10.276 -16.788 -6.146 1.00 50.12 102 GLY A N 1
ATOM 827 C CA . GLY A 1 102 ? 9.738 -17.954 -5.432 1.00 50.12 102 GLY A CA 1
ATOM 828 C C . GLY A 1 102 ? 10.569 -18.469 -4.248 1.00 50.12 102 GLY A C 1
ATOM 829 O O . GLY A 1 102 ? 10.074 -19.315 -3.506 1.00 50.12 102 GLY A O 1
ATOM 830 N N . ALA A 1 103 ? 11.770 -17.939 -3.985 1.00 41.91 103 ALA A N 1
ATOM 831 C CA . ALA A 1 103 ? 12.566 -18.351 -2.819 1.00 41.91 103 ALA A CA 1
ATOM 832 C C . ALA A 1 103 ? 11.926 -17.945 -1.472 1.00 41.91 103 ALA A C 1
ATOM 834 O O . ALA A 1 103 ? 12.056 -18.659 -0.478 1.00 41.91 103 ALA A O 1
ATOM 835 N N . ALA A 1 104 ? 11.169 -16.843 -1.440 1.00 41.62 104 ALA A N 1
ATOM 836 C CA . ALA A 1 104 ? 10.491 -16.383 -0.226 1.00 41.62 104 ALA A CA 1
ATOM 837 C C . ALA A 1 104 ? 9.351 -17.318 0.231 1.00 41.62 104 ALA A C 1
ATOM 839 O O . ALA A 1 104 ? 9.049 -17.374 1.421 1.00 41.62 104 ALA A O 1
ATOM 840 N N . ALA A 1 105 ? 8.754 -18.105 -0.676 1.00 38.88 105 ALA A N 1
ATOM 841 C CA . ALA A 1 105 ? 7.718 -19.075 -0.312 1.00 38.88 105 ALA A CA 1
ATOM 842 C C . ALA A 1 105 ? 8.291 -20.334 0.370 1.00 38.88 105 ALA A C 1
ATOM 844 O O . ALA A 1 105 ? 7.580 -20.996 1.121 1.00 38.88 105 ALA A O 1
ATOM 845 N N . ALA A 1 106 ? 9.572 -20.656 0.152 1.00 32.81 106 ALA A N 1
ATOM 846 C CA . ALA A 1 106 ? 10.201 -21.856 0.708 1.00 32.81 106 ALA A CA 1
ATOM 847 C C . ALA A 1 106 ? 10.746 -21.664 2.136 1.00 32.81 106 ALA A C 1
ATOM 849 O O . ALA A 1 106 ? 10.844 -22.629 2.889 1.00 32.81 106 ALA A O 1
ATOM 850 N N . ASN A 1 107 ? 11.052 -20.428 2.546 1.00 31.62 107 ASN A N 1
ATOM 851 C CA . ASN A 1 107 ? 11.709 -20.158 3.832 1.00 31.62 107 ASN A CA 1
ATOM 852 C C . ASN A 1 107 ? 10.754 -19.796 4.988 1.00 31.62 107 ASN A C 1
ATOM 854 O O . ASN A 1 107 ? 11.222 -19.460 6.072 1.00 31.62 107 ASN A O 1
ATOM 858 N N . SER A 1 108 ? 9.432 -19.914 4.803 1.00 33.44 108 SER A N 1
ATOM 859 C CA . SER A 1 108 ? 8.425 -19.674 5.860 1.00 33.44 108 SER A CA 1
ATOM 860 C C . SER A 1 108 ? 7.763 -20.958 6.398 1.00 33.44 108 SER A C 1
ATOM 862 O O . SER A 1 108 ? 6.670 -20.922 6.956 1.00 33.44 108 SER A O 1
ATOM 864 N N . MET A 1 109 ? 8.403 -22.122 6.239 1.00 34.62 109 MET A N 1
ATOM 865 C CA . MET A 1 109 ? 7.942 -23.390 6.829 1.00 34.62 109 MET A CA 1
ATOM 866 C C . MET A 1 109 ? 9.108 -24.285 7.272 1.00 34.62 109 MET A C 1
ATOM 868 O O . MET A 1 109 ? 9.160 -25.460 6.939 1.00 34.62 109 MET A O 1
ATOM 872 N N . VAL A 1 110 ? 10.048 -23.765 8.062 1.00 31.97 110 VAL A N 1
ATOM 873 C CA . VAL A 1 110 ? 10.875 -24.628 8.927 1.00 31.97 110 VAL A CA 1
ATOM 874 C C . VAL A 1 110 ? 11.071 -23.938 10.274 1.00 31.97 110 VAL A C 1
ATOM 876 O O . VAL A 1 110 ? 12.140 -23.440 10.604 1.00 31.97 110 VAL A O 1
ATOM 879 N N . LEU A 1 111 ? 10.007 -23.912 11.075 1.00 33.16 111 LEU A N 1
ATOM 880 C CA . LEU A 1 111 ? 10.165 -23.956 12.524 1.00 33.16 111 LEU A CA 1
ATOM 881 C C . LEU A 1 111 ? 10.105 -25.436 12.891 1.00 33.16 111 LEU A C 1
ATOM 883 O O . LEU A 1 111 ? 9.045 -26.056 12.917 1.00 33.16 111 LEU A O 1
ATOM 887 N N . THR A 1 112 ? 11.294 -26.004 13.060 1.00 29.91 112 THR A N 1
ATOM 888 C CA . THR A 1 112 ? 11.552 -27.341 13.592 1.00 29.91 112 THR A CA 1
ATOM 889 C C . THR A 1 112 ? 10.644 -27.629 14.784 1.00 29.91 112 THR A C 1
ATOM 891 O O . THR A 1 112 ? 10.785 -27.014 15.841 1.00 29.91 112 THR A O 1
ATOM 894 N N . GLN A 1 113 ? 9.728 -28.584 14.620 1.00 31.75 113 GLN A N 1
ATOM 895 C CA . GLN A 1 113 ? 9.102 -29.255 15.752 1.00 31.75 113 GLN A CA 1
ATOM 896 C C . GLN A 1 113 ? 10.181 -30.077 16.476 1.00 31.75 113 GLN A C 1
ATOM 898 O O . GLN A 1 113 ? 10.922 -30.806 15.810 1.00 31.75 113 GLN A O 1
ATOM 903 N N . PRO A 1 114 ? 10.304 -29.995 17.811 1.00 32.19 114 PRO A N 1
ATOM 904 C CA . PRO A 1 114 ? 11.124 -30.933 18.562 1.00 32.19 114 PRO A CA 1
ATOM 905 C C . PRO A 1 114 ? 10.483 -32.321 18.478 1.00 32.19 114 PRO A C 1
ATOM 907 O O . PRO A 1 114 ? 9.329 -32.500 18.869 1.00 32.19 114 PRO A O 1
ATOM 910 N N . GLY A 1 115 ? 11.226 -33.289 17.942 1.00 26.98 115 GLY A N 1
ATOM 911 C CA . GLY A 1 115 ? 10.812 -34.685 17.889 1.00 26.98 115 GLY A CA 1
ATOM 912 C C . GLY A 1 115 ? 10.605 -35.237 19.296 1.00 26.98 115 GLY A C 1
ATOM 913 O O . GLY A 1 115 ? 11.524 -35.247 20.111 1.00 26.98 115 GLY A O 1
ATOM 914 N N . VAL A 1 116 ? 9.386 -35.690 19.570 1.00 30.11 116 VAL A N 1
ATOM 915 C CA . VAL A 1 116 ? 9.078 -36.530 20.724 1.00 30.11 116 VAL A CA 1
ATOM 916 C C . VAL A 1 116 ? 9.349 -37.970 20.296 1.00 30.11 116 VAL A C 1
ATOM 918 O O . VAL A 1 116 ? 8.586 -38.543 19.522 1.00 30.11 116 VAL A O 1
ATOM 921 N N . GLU A 1 117 ? 10.452 -38.547 20.774 1.00 28.84 117 GLU A N 1
ATOM 922 C CA . GLU A 1 117 ? 10.641 -39.999 20.785 1.00 28.84 117 GLU A CA 1
ATOM 923 C C . GLU A 1 117 ? 9.642 -40.603 21.779 1.00 28.84 117 GLU A C 1
ATOM 925 O O . GLU A 1 117 ? 9.797 -40.491 22.994 1.00 28.84 117 GLU A O 1
ATOM 930 N N . GLY A 1 118 ? 8.584 -41.214 21.250 1.00 27.59 118 GLY A N 1
ATOM 931 C CA . GLY A 1 118 ? 7.696 -42.101 21.987 1.00 27.59 118 GLY A CA 1
ATOM 932 C C . GLY A 1 118 ? 7.885 -43.520 21.474 1.00 27.59 118 GLY A C 1
ATOM 933 O O . GLY A 1 118 ? 7.392 -43.859 20.403 1.00 27.59 118 GLY A O 1
ATOM 934 N N . THR A 1 119 ? 8.613 -44.339 22.228 1.00 33.06 119 THR A N 1
ATOM 935 C CA . THR A 1 119 ? 8.606 -45.798 22.091 1.00 33.06 119 THR A CA 1
ATOM 936 C C . THR A 1 119 ? 7.232 -46.335 22.480 1.00 33.06 119 THR A C 1
ATOM 938 O O . THR A 1 119 ? 6.742 -46.068 23.579 1.00 33.06 119 THR A O 1
ATOM 941 N N . GLU A 1 120 ? 6.624 -47.084 21.566 1.00 28.89 120 GLU A N 1
ATOM 942 C CA . GLU A 1 120 ? 5.445 -47.908 21.803 1.00 28.89 120 GLU A CA 1
ATOM 943 C C . GLU A 1 120 ? 5.793 -49.040 22.776 1.00 28.89 120 GLU A C 1
ATOM 945 O O . GLU A 1 120 ? 6.745 -49.772 22.535 1.00 28.89 120 GLU A O 1
ATOM 950 N N . ASP A 1 121 ? 4.990 -49.222 23.824 1.00 24.91 121 ASP A N 1
ATOM 951 C CA . ASP A 1 121 ? 4.784 -50.535 24.430 1.00 24.91 121 ASP A CA 1
ATOM 952 C C . ASP A 1 121 ? 3.330 -50.652 24.904 1.00 24.91 121 ASP A C 1
ATOM 954 O O . ASP A 1 121 ? 2.833 -49.911 25.755 1.00 24.91 121 ASP A O 1
ATOM 958 N N . LEU A 1 122 ? 2.635 -51.603 24.283 1.00 29.78 122 LEU A N 1
ATOM 959 C CA . LEU A 1 122 ? 1.301 -52.078 24.622 1.00 29.78 122 LEU A CA 1
ATOM 960 C C . LEU A 1 122 ? 1.350 -52.869 25.932 1.00 29.78 122 LEU A C 1
ATOM 962 O O . LEU A 1 122 ? 1.977 -53.925 25.975 1.00 29.78 122 LEU A O 1
ATOM 966 N N . GLN A 1 123 ? 0.567 -52.467 26.935 1.00 30.09 123 GLN A N 1
ATOM 967 C CA . GLN A 1 123 ? -0.149 -53.432 27.773 1.00 30.09 123 GLN A CA 1
ATOM 968 C C . GLN A 1 123 ? -1.328 -52.815 28.529 1.00 30.09 123 GLN A C 1
ATOM 970 O O . GLN A 1 123 ? -1.389 -51.628 28.829 1.00 30.09 123 GLN A O 1
ATOM 975 N N . GLN A 1 124 ? -2.307 -53.676 28.768 1.00 26.80 124 GLN A N 1
ATOM 976 C CA . GLN A 1 124 ? -3.713 -53.383 28.965 1.00 26.80 124 GLN A CA 1
ATOM 977 C C . GLN A 1 124 ? -4.174 -53.977 30.298 1.00 26.80 124 GLN A C 1
ATOM 979 O O . GLN A 1 124 ? -4.053 -55.182 30.476 1.00 26.80 124 GLN A O 1
ATOM 984 N N . SER A 1 125 ? -4.719 -53.154 31.201 1.00 26.67 125 SER A N 1
ATOM 985 C CA . SER A 1 125 ? -5.582 -53.539 32.345 1.00 26.67 125 SER A CA 1
ATOM 986 C C . SER A 1 125 ? -5.948 -52.260 33.122 1.00 26.67 125 SER A C 1
ATOM 988 O O . SER A 1 125 ? -5.057 -51.562 33.587 1.00 26.67 125 SER A O 1
ATOM 990 N N . SER A 1 126 ? -7.179 -51.750 33.060 1.00 26.36 126 SER A N 1
ATOM 991 C CA . SER A 1 126 ? -8.357 -52.107 33.871 1.00 26.36 126 SER A CA 1
ATOM 992 C C . SER A 1 126 ? -8.392 -51.492 35.288 1.00 26.36 126 SER A C 1
ATOM 994 O O . SER A 1 126 ? -7.616 -51.886 36.148 1.00 26.36 126 SER A O 1
ATOM 996 N N . HIS A 1 127 ? -9.415 -50.650 35.494 1.00 27.08 127 HIS A N 1
ATOM 997 C CA . HIS A 1 127 ? -10.154 -50.336 36.730 1.00 27.08 127 HIS A CA 1
ATOM 998 C C . HIS A 1 127 ? -9.620 -49.349 37.801 1.00 27.08 127 HIS A C 1
ATOM 1000 O O . HIS A 1 127 ? -8.617 -49.571 38.466 1.00 27.08 127 HIS A O 1
ATOM 1006 N N . ASP A 1 128 ? -10.484 -48.341 38.010 1.00 25.80 128 ASP A N 1
ATOM 1007 C CA . ASP A 1 128 ? -10.981 -47.753 39.266 1.00 25.80 128 ASP A CA 1
ATOM 1008 C C . ASP A 1 128 ? -10.463 -46.399 39.799 1.00 25.80 128 ASP A C 1
ATOM 1010 O O . ASP A 1 128 ? -9.289 -46.046 39.792 1.00 25.80 128 ASP A O 1
ATOM 1014 N N . ASN A 1 129 ? -11.468 -45.629 40.239 1.00 26.11 129 ASN A N 1
ATOM 1015 C CA . ASN A 1 129 ? -11.482 -44.262 40.753 1.00 26.11 129 ASN A CA 1
ATOM 1016 C C . ASN A 1 129 ? -10.733 -44.094 42.092 1.00 26.11 129 ASN A C 1
ATOM 1018 O O . ASN A 1 129 ? -10.747 -45.019 42.897 1.00 26.11 129 ASN A O 1
ATOM 1022 N N . ILE A 1 130 ? -10.276 -42.860 42.389 1.00 24.58 130 ILE A N 1
ATOM 1023 C CA . ILE A 1 130 ? -10.528 -42.063 43.628 1.00 24.58 130 ILE A CA 1
ATOM 1024 C C . ILE A 1 130 ? -9.359 -41.104 43.977 1.00 24.58 130 ILE A C 1
ATOM 1026 O O . ILE A 1 130 ? -8.219 -41.518 44.127 1.00 24.58 130 ILE A O 1
ATOM 1030 N N . ALA A 1 131 ? -9.739 -39.828 44.160 1.00 23.14 131 ALA A N 1
ATOM 1031 C CA . ALA A 1 131 ? -9.236 -38.752 45.038 1.00 23.14 131 ALA A CA 1
ATOM 1032 C C . ALA A 1 131 ? -7.734 -38.394 45.177 1.00 23.14 131 ALA A C 1
ATOM 1034 O O . ALA A 1 131 ? -6.874 -39.199 45.512 1.00 23.14 131 ALA A O 1
ATOM 1035 N N . SER A 1 132 ? -7.489 -37.077 45.104 1.00 26.52 132 SER A N 1
ATOM 1036 C CA . SER A 1 132 ? -6.361 -36.337 45.701 1.00 26.52 132 SER A CA 1
ATOM 1037 C C . SER A 1 132 ? -6.152 -36.680 47.190 1.00 26.52 132 SER A C 1
ATOM 1039 O O . SER A 1 132 ? -7.137 -36.988 47.869 1.00 26.52 132 SER A O 1
ATOM 1041 N N . PRO A 1 133 ? -4.928 -36.528 47.751 1.00 30.14 133 PRO A N 1
ATOM 1042 C CA . PRO A 1 133 ? -4.516 -35.216 48.289 1.00 30.14 133 PRO A CA 1
ATOM 1043 C C . PRO A 1 133 ? -2.987 -34.900 48.259 1.00 30.14 133 PRO A C 1
ATOM 1045 O O . PRO A 1 133 ? -2.136 -35.779 48.193 1.00 30.14 133 PRO A O 1
ATOM 1048 N N . LYS A 1 134 ? -2.645 -33.602 48.345 1.00 25.00 134 LYS A N 1
ATOM 1049 C CA . LYS A 1 134 ? -1.366 -33.033 48.868 1.00 25.00 134 LYS A CA 1
ATOM 1050 C C . LYS A 1 134 ? -1.389 -33.059 50.423 1.00 25.00 134 LYS A C 1
ATOM 1052 O O . LYS A 1 134 ? -2.468 -33.346 50.940 1.00 25.00 134 LYS A O 1
ATOM 1057 N N . PRO A 1 135 ? -0.374 -32.599 51.204 1.00 38.62 135 PRO A N 1
ATOM 1058 C CA . PRO A 1 135 ? 1.047 -32.239 50.960 1.00 38.62 135 PRO A CA 1
ATOM 1059 C C . PRO A 1 135 ? 2.021 -32.814 52.041 1.00 38.62 135 PRO A C 1
ATOM 1061 O O . PRO A 1 135 ? 1.555 -33.382 53.021 1.00 38.62 135 PRO A O 1
ATOM 1064 N N . SER A 1 136 ? 3.344 -32.579 51.936 1.00 26.16 136 SER A N 1
ATOM 1065 C CA . SER A 1 136 ? 4.220 -32.281 53.106 1.00 26.16 136 SER A CA 1
ATOM 1066 C C . SER A 1 136 ? 5.688 -31.969 52.738 1.00 26.16 136 SER A C 1
ATOM 1068 O O . SER A 1 136 ? 6.382 -32.814 52.180 1.00 26.16 136 SER A O 1
ATOM 1070 N N . ASP A 1 137 ? 6.098 -30.740 53.064 1.00 25.23 137 ASP A N 1
ATOM 1071 C CA . ASP A 1 137 ? 7.308 -30.230 53.747 1.00 25.23 137 ASP A CA 1
ATOM 1072 C C . ASP A 1 137 ? 8.641 -31.007 53.821 1.00 25.23 137 ASP A C 1
ATOM 1074 O O . ASP A 1 137 ? 8.690 -32.176 54.194 1.00 25.23 137 ASP A O 1
ATOM 1078 N N . GLY A 1 138 ? 9.746 -30.245 53.684 1.00 26.00 138 GLY A N 1
ATOM 1079 C CA . GLY A 1 138 ? 11.003 -30.503 54.411 1.00 26.00 138 GLY A CA 1
ATOM 1080 C C . GLY A 1 138 ? 12.319 -30.038 53.756 1.00 26.00 138 GLY A C 1
ATOM 1081 O O . GLY A 1 138 ? 12.952 -30.833 53.079 1.00 26.00 138 GLY A O 1
ATOM 1082 N N . GLN A 1 139 ? 12.712 -28.768 53.984 1.00 27.73 139 GLN A N 1
ATOM 1083 C CA . GLN A 1 139 ? 14.036 -28.253 54.453 1.00 27.73 139 GLN A CA 1
ATOM 1084 C C . GLN A 1 139 ? 15.334 -29.061 54.131 1.00 27.73 139 GLN A C 1
ATOM 1086 O O . GLN A 1 139 ? 15.371 -30.261 54.347 1.00 27.73 139 GLN A O 1
ATOM 1091 N N . ASN A 1 140 ? 16.514 -28.527 53.761 1.00 26.69 140 ASN A N 1
ATOM 1092 C CA . ASN A 1 140 ? 17.219 -27.288 54.133 1.00 26.69 140 ASN A CA 1
ATOM 1093 C C . ASN A 1 140 ? 18.577 -27.162 53.372 1.00 26.69 140 ASN A C 1
ATOM 1095 O O . ASN A 1 140 ? 19.195 -28.170 53.043 1.00 26.69 140 ASN A O 1
ATOM 1099 N N . ASN A 1 141 ? 19.094 -25.924 53.334 1.00 26.81 141 ASN A N 1
ATOM 1100 C CA . ASN A 1 141 ? 20.506 -25.491 53.452 1.00 26.81 141 ASN A CA 1
ATOM 1101 C C . ASN A 1 141 ? 21.440 -25.214 52.249 1.00 26.81 141 ASN A C 1
ATOM 1103 O O . ASN A 1 141 ? 21.418 -25.820 51.187 1.00 26.81 141 ASN A O 1
ATOM 1107 N N . VAL A 1 142 ? 22.276 -24.212 52.546 1.00 25.17 142 VAL A N 1
ATOM 1108 C CA . VAL A 1 142 ? 23.123 -23.285 51.780 1.00 25.17 142 VAL A CA 1
ATOM 1109 C C . VAL A 1 142 ? 24.601 -23.705 51.864 1.00 25.17 142 VAL A C 1
ATOM 1111 O O . VAL A 1 142 ? 24.993 -24.154 52.936 1.00 25.17 142 VAL A O 1
ATOM 1114 N N . LEU A 1 143 ? 25.426 -23.489 50.820 1.00 24.38 143 LEU A N 1
ATOM 1115 C CA . LEU A 1 143 ? 26.695 -22.713 50.864 1.00 24.38 143 LEU A CA 1
ATOM 1116 C C . LEU A 1 143 ? 27.481 -22.714 49.531 1.00 24.38 143 LEU A C 1
ATOM 1118 O O . LEU A 1 143 ? 27.472 -23.689 48.786 1.00 24.38 143 LEU A O 1
ATOM 1122 N N . MET A 1 144 ? 28.171 -21.592 49.290 1.00 25.00 144 MET A N 1
ATOM 1123 C CA . MET A 1 144 ? 29.096 -21.281 48.188 1.00 25.00 144 MET A CA 1
ATOM 1124 C C . MET A 1 144 ? 30.470 -21.978 48.301 1.00 25.00 144 MET A C 1
ATOM 1126 O O . MET A 1 144 ? 30.903 -22.291 49.408 1.00 25.00 144 MET A O 1
ATOM 1130 N N . ASP A 1 145 ? 31.160 -22.127 47.156 1.00 25.31 145 ASP A N 1
ATOM 1131 C CA . ASP A 1 145 ? 32.440 -21.462 46.784 1.00 25.31 145 ASP A CA 1
ATOM 1132 C C . ASP A 1 145 ? 33.482 -22.335 46.033 1.00 25.31 145 ASP A C 1
ATOM 1134 O O . ASP A 1 145 ? 33.700 -23.502 46.347 1.00 25.31 145 ASP A O 1
ATOM 1138 N N . ASN A 1 146 ? 34.202 -21.649 45.121 1.00 26.98 146 ASN A N 1
ATOM 1139 C CA . ASN A 1 146 ? 35.574 -21.878 44.601 1.00 26.98 146 ASN A CA 1
ATOM 1140 C C . ASN A 1 146 ? 35.824 -22.581 43.237 1.00 26.98 146 ASN A C 1
ATOM 1142 O O . ASN A 1 146 ? 36.028 -23.784 43.140 1.00 26.98 146 ASN A O 1
ATOM 1146 N N . ALA A 1 147 ? 35.893 -21.756 42.181 1.00 24.17 147 ALA A N 1
ATOM 1147 C CA . ALA A 1 147 ? 37.101 -21.315 41.445 1.00 24.17 147 ALA A CA 1
ATOM 1148 C C . ALA A 1 147 ? 38.234 -22.289 40.963 1.00 24.17 147 ALA A C 1
ATOM 1150 O O . ALA A 1 147 ? 39.026 -22.765 41.770 1.00 24.17 147 ALA A O 1
ATOM 1151 N N . VAL A 1 148 ? 38.453 -22.268 39.619 1.00 27.97 148 VAL A N 1
ATOM 1152 C CA . VAL A 1 148 ? 39.730 -21.945 38.877 1.00 27.97 148 VAL A CA 1
ATOM 1153 C C . VAL A 1 148 ? 40.712 -23.133 38.554 1.00 27.97 148 VAL A C 1
ATOM 1155 O O . VAL A 1 148 ? 40.632 -24.163 39.211 1.00 27.97 148 VAL A O 1
ATOM 1158 N N . PRO A 1 149 ? 41.547 -23.113 37.466 1.00 38.34 149 PRO A N 1
ATOM 1159 C CA . PRO A 1 149 ? 41.296 -23.786 36.173 1.00 38.34 149 PRO A CA 1
ATOM 1160 C C . PRO A 1 149 ? 42.527 -24.623 35.693 1.00 38.34 149 PRO A C 1
ATOM 1162 O O . PRO A 1 149 ? 43.493 -24.779 36.437 1.00 38.34 149 PRO A O 1
ATOM 1165 N N . VAL A 1 150 ? 42.578 -25.109 34.439 1.00 25.33 150 VAL A N 1
ATOM 1166 C CA . VAL A 1 150 ? 43.843 -25.597 33.830 1.00 25.33 150 VAL A CA 1
ATOM 1167 C C . VAL A 1 150 ? 43.986 -25.159 32.367 1.00 25.33 150 VAL A C 1
ATOM 1169 O O . VAL A 1 150 ? 43.104 -25.382 31.542 1.00 25.33 150 VAL A O 1
ATOM 1172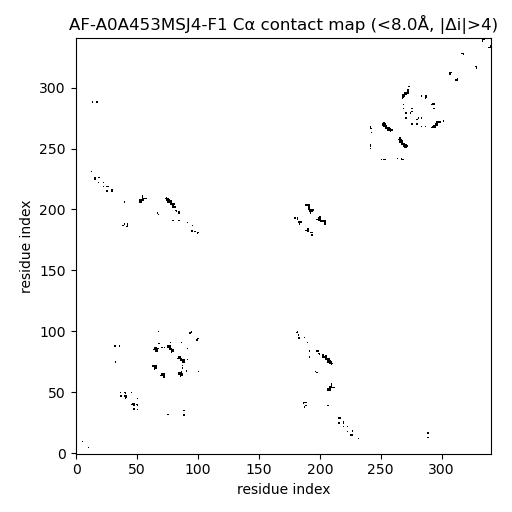 N N . ASN A 1 151 ? 45.137 -24.542 32.077 1.00 25.73 151 ASN A N 1
ATOM 1173 C CA . ASN A 1 151 ? 45.628 -24.090 30.774 1.00 25.73 151 ASN A CA 1
ATOM 1174 C C . ASN A 1 151 ? 46.445 -25.177 30.043 1.00 25.73 151 ASN A C 1
ATOM 1176 O O . ASN A 1 151 ? 47.261 -25.857 30.655 1.00 25.73 151 ASN A O 1
ATOM 1180 N N . ILE A 1 152 ? 46.251 -25.237 28.720 1.00 26.36 152 ILE A N 1
ATOM 1181 C CA . ILE A 1 152 ? 47.233 -25.200 27.609 1.00 26.36 152 ILE A CA 1
ATOM 1182 C C . ILE A 1 152 ? 48.616 -25.862 27.807 1.00 26.36 152 ILE A C 1
ATOM 1184 O O . ILE A 1 152 ? 49.433 -25.373 28.582 1.00 26.36 152 ILE A O 1
ATOM 1188 N N . ALA A 1 153 ? 48.963 -26.795 26.906 1.00 24.42 153 ALA A N 1
ATOM 1189 C CA . ALA A 1 153 ? 50.305 -26.876 26.305 1.00 24.42 153 ALA A CA 1
ATOM 1190 C C . ALA A 1 153 ? 50.294 -27.617 24.949 1.00 24.42 153 ALA A C 1
ATOM 1192 O O . ALA A 1 153 ? 49.850 -28.757 24.847 1.00 24.42 153 ALA A O 1
ATOM 1193 N N . SER A 1 154 ? 50.813 -26.953 23.914 1.00 28.05 154 SER A N 1
ATOM 1194 C CA . SER A 1 154 ? 51.185 -27.508 22.601 1.00 28.05 154 SER A CA 1
ATOM 1195 C C . SER A 1 154 ? 52.559 -28.202 22.649 1.00 28.05 154 SER A C 1
ATOM 1197 O O . SER A 1 154 ? 53.328 -27.962 23.581 1.00 28.05 154 SER A O 1
ATOM 1199 N N . PRO A 1 155 ? 52.959 -28.909 21.575 1.00 28.41 155 PRO A N 1
ATOM 1200 C CA . PRO A 1 155 ? 54.338 -28.802 21.087 1.00 28.41 155 PRO A CA 1
ATOM 1201 C C . PRO A 1 155 ? 54.435 -28.396 19.605 1.00 28.41 155 PRO A C 1
ATOM 1203 O O . PRO A 1 155 ? 53.502 -28.543 18.821 1.00 28.41 155 PRO A O 1
ATOM 1206 N N . LYS A 1 156 ? 55.605 -27.847 19.265 1.00 28.02 156 LYS A N 1
ATOM 1207 C CA . LYS A 1 156 ? 56.028 -27.206 18.003 1.00 28.02 156 LYS A CA 1
ATOM 1208 C C . LYS A 1 156 ? 57.121 -28.092 17.317 1.00 28.02 156 LYS A C 1
ATOM 1210 O O . LYS A 1 156 ? 57.353 -29.192 17.810 1.00 28.02 156 LYS A O 1
ATOM 1215 N N . PRO A 1 157 ? 57.817 -27.662 16.242 1.00 38.91 157 PRO A N 1
ATOM 1216 C CA . PRO A 1 157 ? 57.691 -28.140 14.856 1.00 38.91 157 PRO A CA 1
ATOM 1217 C C . PRO A 1 157 ? 58.930 -28.916 14.331 1.00 38.91 157 PRO A C 1
ATOM 1219 O O . PRO A 1 157 ? 59.956 -28.976 15.005 1.00 38.91 157 PRO A O 1
ATOM 1222 N N . SER A 1 158 ? 58.888 -29.414 13.088 1.00 28.30 158 SER A N 1
ATOM 1223 C CA . SER A 1 158 ? 60.110 -29.652 12.296 1.00 28.30 158 SER A CA 1
ATOM 1224 C C . SER A 1 158 ? 59.878 -29.502 10.789 1.00 28.30 158 SER A C 1
ATOM 1226 O O . SER A 1 158 ? 58.836 -29.899 10.271 1.00 28.30 158 SER A O 1
ATOM 1228 N N . ASP A 1 159 ? 60.883 -28.917 10.142 1.00 30.47 159 ASP A N 1
ATOM 1229 C CA . ASP A 1 159 ? 60.965 -28.429 8.764 1.00 30.47 159 ASP A CA 1
ATOM 1230 C C . ASP A 1 159 ? 61.018 -29.520 7.676 1.00 30.47 159 ASP A C 1
ATOM 1232 O O . ASP A 1 159 ? 61.483 -30.635 7.911 1.00 30.47 159 ASP A O 1
ATOM 1236 N N . GLY A 1 160 ? 60.639 -29.149 6.447 1.00 28.38 160 GLY A N 1
ATOM 1237 C CA . GLY A 1 160 ? 60.907 -29.911 5.222 1.00 28.38 160 GLY A CA 1
ATOM 1238 C C . GLY A 1 160 ? 60.199 -29.312 4.001 1.00 28.38 160 GLY A C 1
ATOM 1239 O O . GLY A 1 160 ? 58.979 -29.220 3.978 1.00 28.38 160 GLY A O 1
ATOM 1240 N N . GLN A 1 161 ? 60.974 -28.864 3.014 1.00 31.53 161 GLN A N 1
ATOM 1241 C CA . GLN A 1 161 ? 60.583 -28.024 1.873 1.00 31.53 161 GLN A CA 1
ATOM 1242 C C . GLN A 1 161 ? 60.341 -28.839 0.579 1.00 31.53 161 GLN A C 1
ATOM 1244 O O . GLN A 1 161 ? 60.988 -29.870 0.405 1.00 31.53 161 GLN A O 1
ATOM 1249 N N . ASN A 1 162 ? 59.548 -28.264 -0.348 1.00 28.75 162 ASN A N 1
ATOM 1250 C CA . ASN A 1 162 ? 59.366 -28.584 -1.792 1.00 28.75 162 ASN A CA 1
ATOM 1251 C C . ASN A 1 162 ? 58.403 -29.772 -2.082 1.00 28.75 162 ASN A C 1
ATOM 1253 O O . ASN A 1 162 ? 58.456 -30.775 -1.389 1.00 28.75 162 ASN A O 1
ATOM 1257 N N . ASP A 1 163 ? 57.442 -29.764 -3.017 1.00 27.39 163 ASP A N 1
ATOM 1258 C CA . ASP A 1 163 ? 57.345 -29.137 -4.340 1.00 27.39 163 ASP A CA 1
ATOM 1259 C C . ASP A 1 163 ? 55.891 -28.812 -4.763 1.00 27.39 163 ASP A C 1
ATOM 1261 O O . ASP A 1 163 ? 54.912 -29.357 -4.257 1.00 27.39 163 ASP A O 1
ATOM 1265 N N . VAL A 1 164 ? 55.793 -27.912 -5.742 1.00 31.52 164 VAL A N 1
ATOM 1266 C CA . VAL A 1 164 ? 54.597 -27.400 -6.428 1.00 31.52 164 VAL A CA 1
ATOM 1267 C C . VAL A 1 164 ? 53.958 -28.452 -7.343 1.00 31.52 164 VAL A C 1
ATOM 1269 O O . VAL A 1 164 ? 54.653 -29.002 -8.189 1.00 31.52 164 VAL A O 1
ATOM 1272 N N . LEU A 1 165 ? 52.628 -28.607 -7.291 1.00 31.41 165 LEU A N 1
ATOM 1273 C CA . LEU A 1 165 ? 51.784 -28.986 -8.436 1.00 31.41 165 LEU A CA 1
ATOM 1274 C C . LEU A 1 165 ? 50.396 -28.343 -8.268 1.00 31.41 165 LEU A C 1
ATOM 1276 O O . LEU A 1 165 ? 49.647 -28.670 -7.351 1.00 31.41 165 LEU A O 1
ATOM 1280 N N . MET A 1 166 ? 50.096 -27.373 -9.135 1.00 32.78 166 MET A N 1
ATOM 1281 C CA . MET A 1 166 ? 48.765 -26.790 -9.291 1.00 32.78 166 MET A CA 1
ATOM 1282 C C . MET A 1 166 ? 47.886 -27.759 -10.081 1.00 32.78 166 MET A C 1
ATOM 1284 O O . MET A 1 166 ? 48.170 -28.003 -11.253 1.00 32.78 166 MET A O 1
ATOM 1288 N N . ASP A 1 167 ? 46.799 -28.233 -9.478 1.00 28.34 167 ASP A N 1
ATOM 1289 C CA . ASP A 1 167 ? 45.681 -28.781 -10.241 1.00 28.34 167 ASP A CA 1
ATOM 1290 C C . ASP A 1 167 ? 44.700 -27.653 -10.562 1.00 28.34 167 ASP A C 1
ATOM 1292 O O . ASP A 1 167 ? 44.049 -27.067 -9.694 1.00 28.34 167 ASP A O 1
ATOM 1296 N N . ASN A 1 168 ? 44.645 -27.329 -11.851 1.00 34.19 168 ASN A N 1
ATOM 1297 C CA . ASN A 1 168 ? 43.671 -26.428 -12.440 1.00 34.19 168 ASN A CA 1
ATOM 1298 C C . ASN A 1 168 ? 42.292 -27.094 -12.381 1.00 34.19 168 ASN A C 1
ATOM 1300 O O . ASN A 1 168 ? 41.963 -27.935 -13.219 1.00 34.19 168 ASN A O 1
ATOM 1304 N N . ALA A 1 169 ? 41.472 -26.704 -11.407 1.00 33.06 169 ALA A N 1
ATOM 1305 C CA . ALA A 1 169 ? 40.050 -27.007 -11.433 1.00 33.06 169 ALA A CA 1
ATOM 1306 C C . ALA A 1 169 ? 39.397 -26.197 -12.564 1.00 33.06 169 ALA A C 1
ATOM 1308 O O . ALA A 1 169 ? 39.206 -24.985 -12.470 1.00 33.06 169 ALA A O 1
ATOM 1309 N N . VAL A 1 170 ? 39.097 -26.887 -13.661 1.00 35.66 170 VAL A N 1
ATOM 1310 C CA . VAL A 1 170 ? 38.218 -26.415 -14.734 1.00 35.66 170 VAL A CA 1
ATOM 1311 C C . VAL A 1 170 ? 36.866 -26.052 -14.106 1.00 35.66 170 VAL A C 1
ATOM 1313 O O . VAL A 1 170 ? 36.305 -26.896 -13.402 1.00 35.66 170 VAL A O 1
ATOM 1316 N N . PRO A 1 171 ? 36.313 -24.842 -14.315 1.00 39.59 171 PRO A N 1
ATOM 1317 C CA . PRO A 1 171 ? 34.961 -24.564 -13.864 1.00 39.59 171 PRO A CA 1
ATOM 1318 C C . PRO A 1 171 ? 34.009 -25.443 -14.674 1.00 39.59 171 PRO A C 1
ATOM 1320 O O . PRO A 1 171 ? 33.991 -25.402 -15.905 1.00 39.59 171 PRO A O 1
ATOM 1323 N N . VAL A 1 172 ? 33.254 -26.275 -13.963 1.00 37.41 172 VAL A N 1
ATOM 1324 C CA . VAL A 1 172 ? 32.140 -27.035 -14.520 1.00 37.41 172 VAL A CA 1
ATOM 1325 C C . VAL A 1 172 ? 31.149 -26.012 -15.062 1.00 37.41 172 VAL A C 1
ATOM 1327 O O . VAL A 1 172 ? 30.532 -25.268 -14.303 1.00 37.41 172 VAL A O 1
ATOM 1330 N N . GLU A 1 173 ? 31.042 -25.924 -16.385 1.00 42.50 173 GLU A N 1
ATOM 1331 C CA . GLU A 1 173 ? 29.906 -25.261 -17.004 1.00 42.50 173 GLU A CA 1
ATOM 1332 C C . GLU A 1 173 ? 28.655 -26.067 -16.643 1.00 42.50 173 GLU A C 1
ATOM 1334 O O . GLU A 1 173 ? 28.417 -27.142 -17.200 1.00 42.50 173 GLU A O 1
ATOM 1339 N N . ASP A 1 174 ? 27.856 -25.545 -15.712 1.00 38.25 174 ASP A N 1
ATOM 1340 C CA . ASP A 1 174 ? 26.483 -25.988 -15.469 1.00 38.25 174 ASP A CA 1
ATOM 1341 C C . ASP A 1 174 ? 25.617 -25.644 -16.691 1.00 38.25 174 ASP A C 1
ATOM 1343 O O . ASP A 1 174 ? 24.804 -24.718 -16.705 1.00 38.25 174 ASP A O 1
ATOM 1347 N N . ASN A 1 175 ? 25.798 -26.408 -17.765 1.00 42.09 175 ASN A N 1
ATOM 1348 C CA . ASN A 1 175 ? 24.891 -26.442 -18.899 1.00 42.09 175 ASN A CA 1
ATOM 1349 C C . ASN A 1 175 ? 23.725 -27.381 -18.567 1.00 42.09 175 ASN A C 1
ATOM 1351 O O . ASN A 1 175 ? 23.646 -28.504 -19.064 1.00 42.09 175 ASN A O 1
ATOM 1355 N N . VAL A 1 176 ? 22.790 -26.896 -17.744 1.00 40.34 176 VAL A N 1
ATOM 1356 C CA . VAL A 1 176 ? 21.399 -27.371 -17.760 1.00 40.34 176 VAL A CA 1
ATOM 1357 C C . VAL A 1 176 ? 20.622 -26.457 -18.717 1.00 40.34 176 VAL A C 1
ATOM 1359 O O . VAL A 1 176 ? 20.324 -25.311 -18.368 1.00 40.34 176 VAL A O 1
ATOM 1362 N N . PRO A 1 177 ? 20.272 -26.905 -19.936 1.00 44.28 177 PRO A N 1
ATOM 1363 C CA . PRO A 1 177 ? 19.460 -26.112 -20.844 1.00 44.28 177 PRO A CA 1
ATOM 1364 C C . PRO A 1 177 ? 18.000 -26.228 -20.397 1.00 44.28 177 PRO A C 1
ATOM 1366 O O . PRO A 1 177 ? 17.372 -27.259 -20.622 1.00 44.28 177 PRO A O 1
ATOM 1369 N N . GLY A 1 178 ? 17.431 -25.197 -19.763 1.00 41.69 178 GLY A N 1
ATOM 1370 C CA . GLY A 1 178 ? 15.978 -25.217 -19.549 1.00 41.69 178 GLY A CA 1
ATOM 1371 C C . GLY A 1 178 ? 15.334 -24.137 -18.695 1.00 41.69 178 GLY A C 1
ATOM 1372 O O . GLY A 1 178 ? 14.175 -23.824 -18.939 1.00 41.69 178 GLY A O 1
ATOM 1373 N N . LEU A 1 179 ? 16.041 -23.511 -17.755 1.00 47.62 179 LEU A N 1
ATOM 1374 C CA . LEU A 1 179 ? 15.517 -22.344 -17.045 1.00 47.62 179 LEU A CA 1
ATOM 1375 C C . LEU A 1 179 ? 16.496 -21.203 -17.262 1.00 47.62 179 LEU A C 1
ATOM 1377 O O . LEU A 1 179 ? 17.499 -21.082 -16.564 1.00 47.62 179 LEU A O 1
ATOM 1381 N N . LYS A 1 180 ? 16.218 -20.353 -18.258 1.00 55.09 180 LYS A N 1
ATOM 1382 C CA . LYS A 1 180 ? 16.783 -19.003 -18.254 1.00 55.09 180 LYS A CA 1
ATOM 1383 C C . LYS A 1 180 ? 16.311 -18.362 -16.953 1.00 55.09 180 LYS A C 1
ATOM 1385 O O . LYS A 1 180 ? 15.182 -17.886 -16.879 1.00 55.09 180 LYS A O 1
ATOM 1390 N N . LEU A 1 181 ? 17.160 -18.432 -15.929 1.00 72.00 181 LEU A N 1
ATOM 1391 C CA . LEU A 1 181 ? 16.990 -17.739 -14.665 1.00 72.00 181 LEU A CA 1
ATOM 1392 C C . LEU A 1 181 ? 16.667 -16.289 -15.025 1.00 72.00 181 LEU A C 1
ATOM 1394 O O . LEU A 1 181 ? 17.462 -15.651 -15.724 1.00 72.00 181 LEU A O 1
ATOM 1398 N N . TRP A 1 182 ? 15.468 -15.828 -14.669 1.00 87.25 182 TRP A N 1
ATOM 1399 C CA . TRP A 1 182 ? 15.063 -14.448 -14.897 1.00 87.25 182 TRP A CA 1
ATOM 1400 C C . TRP A 1 182 ? 16.074 -13.564 -14.162 1.00 87.25 182 TRP A C 1
ATOM 1402 O O . TRP A 1 182 ? 16.175 -13.613 -12.939 1.00 87.25 182 TRP A O 1
ATOM 1412 N N . ARG A 1 183 ? 16.915 -12.870 -14.932 1.00 84.38 183 ARG A N 1
ATOM 1413 C CA . ARG A 1 183 ? 18.090 -12.146 -14.443 1.00 84.38 183 ARG A CA 1
ATOM 1414 C C . ARG A 1 183 ? 18.032 -10.695 -14.885 1.00 84.38 183 ARG A C 1
ATOM 1416 O O . ARG A 1 183 ? 17.512 -10.379 -15.955 1.00 84.38 183 ARG A O 1
ATOM 1423 N N . VAL A 1 184 ? 18.602 -9.839 -14.049 1.00 91.62 184 VAL A N 1
ATOM 1424 C CA . VAL A 1 184 ? 18.775 -8.413 -14.321 1.00 91.62 184 VAL A CA 1
ATOM 1425 C C . VAL A 1 184 ? 19.889 -8.220 -15.351 1.00 91.62 184 VAL A C 1
ATOM 1427 O O . VAL A 1 184 ? 20.870 -8.967 -15.377 1.00 91.62 184 VAL A O 1
ATOM 1430 N N . ASN A 1 185 ? 19.733 -7.222 -16.217 1.00 92.38 185 ASN A N 1
ATOM 1431 C CA . ASN A 1 185 ? 20.755 -6.832 -17.182 1.00 92.38 185 ASN A CA 1
ATOM 1432 C C . ASN A 1 185 ? 21.955 -6.181 -16.470 1.00 92.38 185 ASN A C 1
ATOM 1434 O O . ASN A 1 185 ? 21.837 -5.661 -15.363 1.00 92.38 185 ASN A O 1
ATOM 1438 N N . SER A 1 186 ? 23.118 -6.141 -17.124 1.00 89.25 186 SER A N 1
ATOM 1439 C CA . SER A 1 186 ? 24.358 -5.594 -16.542 1.00 89.25 186 SER A CA 1
ATOM 1440 C C . SER A 1 186 ? 24.272 -4.122 -16.119 1.00 89.25 186 SER A C 1
ATOM 1442 O O . SER A 1 186 ? 25.031 -3.691 -15.259 1.00 89.25 186 SER A O 1
ATOM 1444 N N . ASN A 1 187 ? 23.346 -3.353 -16.697 1.00 91.25 187 ASN A N 1
ATOM 1445 C CA . ASN A 1 187 ? 23.074 -1.959 -16.338 1.00 91.25 187 ASN A CA 1
ATOM 1446 C C . ASN A 1 187 ? 22.027 -1.796 -15.214 1.00 91.25 187 ASN A C 1
ATOM 1448 O O . ASN A 1 187 ? 21.602 -0.678 -14.948 1.00 91.25 187 ASN A O 1
ATOM 1452 N N . GLY A 1 188 ? 21.555 -2.887 -14.599 1.00 91.31 188 GLY A N 1
ATOM 1453 C CA . GLY A 1 188 ? 20.540 -2.860 -13.539 1.00 91.31 188 GLY A CA 1
ATOM 1454 C C . GLY A 1 188 ? 19.083 -2.821 -14.024 1.00 91.31 188 GLY A C 1
ATOM 1455 O O . GLY A 1 188 ? 18.165 -2.837 -13.196 1.00 91.31 188 GLY A O 1
ATOM 1456 N N . SER A 1 189 ? 18.849 -2.790 -15.343 1.00 95.19 189 SER A N 1
ATOM 1457 C CA . SER A 1 189 ? 17.500 -2.860 -15.918 1.00 95.19 189 SER A CA 1
ATOM 1458 C C . SER A 1 189 ? 16.918 -4.274 -15.844 1.00 95.19 189 SER A C 1
ATOM 1460 O O . SER A 1 189 ? 17.636 -5.269 -15.951 1.00 95.19 189 SER A O 1
ATOM 1462 N N . ILE A 1 190 ? 15.600 -4.365 -15.664 1.00 95.94 190 ILE A N 1
ATOM 1463 C CA . ILE A 1 190 ? 14.890 -5.635 -15.492 1.00 95.94 190 ILE A CA 1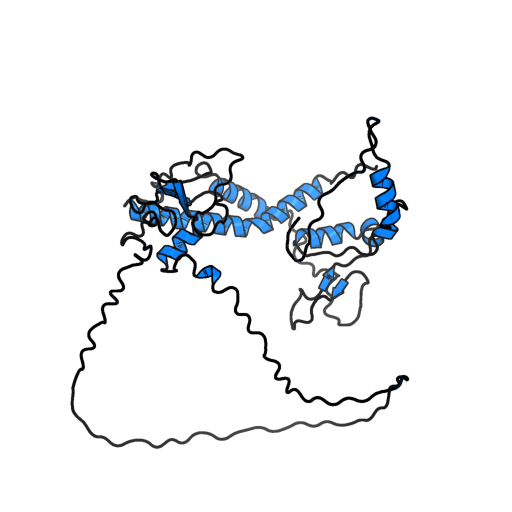
ATOM 1464 C C . ILE A 1 190 ? 14.102 -5.921 -16.765 1.00 95.94 190 ILE A C 1
ATOM 1466 O O . ILE A 1 190 ? 13.185 -5.179 -17.110 1.00 95.94 190 ILE A O 1
ATOM 1470 N N . SER A 1 191 ? 14.457 -6.993 -17.467 1.00 95.31 191 SER A N 1
ATOM 1471 C CA . SER A 1 191 ? 13.672 -7.476 -18.605 1.00 95.31 191 SER A CA 1
ATOM 1472 C C . SER A 1 191 ? 12.368 -8.103 -18.121 1.00 95.31 191 SER A C 1
ATOM 1474 O O . SER A 1 191 ? 12.322 -8.692 -17.041 1.00 95.31 191 SER A O 1
ATOM 1476 N N . CYS A 1 192 ? 11.311 -8.013 -18.920 1.00 95.75 192 CYS A N 1
ATOM 1477 C CA . CYS A 1 192 ? 10.072 -8.734 -18.688 1.00 95.75 192 CYS A CA 1
ATOM 1478 C C . CYS A 1 192 ? 10.384 -10.236 -18.567 1.00 95.75 192 CYS A C 1
ATOM 1480 O O . CYS A 1 192 ? 11.172 -10.753 -19.368 1.00 95.75 192 CYS A O 1
ATOM 1482 N N . PRO A 1 193 ? 9.827 -10.941 -17.568 1.00 94.00 193 PRO A N 1
ATOM 1483 C CA . PRO A 1 193 ? 10.119 -12.355 -17.383 1.00 94.00 193 PRO A CA 1
ATOM 1484 C C . PRO A 1 193 ? 9.745 -13.190 -18.616 1.00 94.00 193 PRO A C 1
ATOM 1486 O O . PRO A 1 193 ? 8.864 -12.791 -19.373 1.00 94.00 193 PRO A O 1
ATOM 1489 N N . PRO A 1 194 ? 10.339 -14.380 -18.811 1.00 91.44 194 PRO A N 1
ATOM 1490 C CA . PRO A 1 194 ? 9.855 -15.344 -19.799 1.00 91.44 194 PRO A CA 1
ATOM 1491 C C . PRO A 1 194 ? 8.417 -15.811 -19.520 1.00 91.44 194 PRO A C 1
ATOM 1493 O O . PRO A 1 194 ? 7.952 -15.754 -18.379 1.00 91.44 194 PRO A O 1
ATOM 1496 N N . ASN A 1 195 ? 7.778 -16.425 -20.524 1.00 90.00 195 ASN A N 1
ATOM 1497 C CA . ASN A 1 195 ? 6.426 -17.001 -20.415 1.00 90.00 195 ASN A CA 1
ATOM 1498 C C . ASN A 1 195 ? 6.253 -17.958 -19.220 1.00 90.00 195 ASN A C 1
ATOM 1500 O O . ASN A 1 195 ? 5.169 -18.037 -18.652 1.00 90.00 195 ASN A O 1
ATOM 1504 N N . ALA A 1 196 ? 7.319 -18.653 -18.801 1.00 87.06 196 ALA A N 1
ATOM 1505 C CA . ALA A 1 196 ? 7.305 -19.535 -17.629 1.00 87.06 196 ALA A CA 1
ATOM 1506 C C . ALA A 1 196 ? 6.961 -18.809 -16.310 1.00 87.06 196 ALA A C 1
ATOM 1508 O O . ALA A 1 196 ? 6.452 -19.433 -15.386 1.00 87.06 196 ALA A O 1
ATOM 1509 N N . PHE A 1 197 ? 7.211 -17.501 -16.237 1.00 86.56 197 PHE A N 1
ATOM 1510 C CA . PHE A 1 197 ? 6.884 -16.636 -15.102 1.00 86.56 197 PHE A CA 1
ATOM 1511 C C . PHE A 1 197 ? 5.730 -15.671 -15.428 1.00 86.56 197 PHE A C 1
ATOM 1513 O O . PHE A 1 197 ? 5.475 -14.746 -14.669 1.00 86.56 197 PHE A O 1
ATOM 1520 N N . GLY A 1 198 ? 5.027 -15.866 -16.551 1.00 89.50 198 GLY A N 1
ATOM 1521 C CA . GLY A 1 198 ? 3.877 -15.051 -16.956 1.00 89.50 198 GLY A CA 1
ATOM 1522 C C . GLY A 1 198 ? 4.205 -13.738 -17.675 1.00 89.50 198 GLY A C 1
ATOM 1523 O O . GLY A 1 198 ? 3.284 -12.973 -17.942 1.00 89.50 198 GLY A O 1
ATOM 1524 N N . GLY A 1 199 ? 5.475 -13.466 -17.993 1.00 93.38 199 GLY A N 1
ATOM 1525 C CA . GLY A 1 199 ? 5.876 -12.320 -18.820 1.00 93.38 199 GLY A CA 1
ATOM 1526 C C . GLY A 1 199 ? 6.127 -12.702 -20.283 1.00 93.38 199 GLY A C 1
ATOM 1527 O O . GLY A 1 199 ? 6.044 -13.872 -20.640 1.00 93.38 199 GLY A O 1
ATOM 1528 N N . CYS A 1 200 ? 6.466 -11.727 -21.131 1.00 94.31 200 CYS A N 1
ATOM 1529 C CA . CYS A 1 200 ? 6.724 -11.946 -22.562 1.00 94.31 200 CYS A CA 1
ATOM 1530 C C . CYS A 1 200 ? 8.193 -12.230 -22.927 1.00 94.31 200 CYS A C 1
ATOM 1532 O O . CYS A 1 200 ? 8.457 -12.742 -24.008 1.00 94.31 200 CYS A O 1
ATOM 1534 N N . GLY A 1 201 ? 9.160 -11.894 -22.068 1.00 90.75 201 GLY A N 1
ATOM 1535 C CA . GLY A 1 201 ? 10.595 -12.064 -22.344 1.00 90.75 201 GLY A CA 1
ATOM 1536 C C . GLY A 1 201 ? 11.230 -11.038 -23.297 1.00 90.75 201 GLY A C 1
ATOM 1537 O O . GLY A 1 201 ? 12.444 -11.080 -23.486 1.00 90.75 201 GLY A O 1
ATOM 1538 N N . ASP A 1 202 ? 10.443 -10.117 -23.866 1.00 86.81 202 ASP A N 1
ATOM 1539 C CA . ASP A 1 202 ? 10.830 -9.353 -25.064 1.00 86.81 202 ASP A CA 1
ATOM 1540 C C . ASP A 1 202 ? 10.952 -7.828 -24.870 1.00 86.81 202 ASP A C 1
ATOM 1542 O O . ASP A 1 202 ? 11.275 -7.116 -25.828 1.00 86.81 202 ASP A O 1
ATOM 1546 N N . SER A 1 203 ? 10.639 -7.273 -23.697 1.00 92.44 203 SER A N 1
ATOM 1547 C CA . SER A 1 203 ? 10.832 -5.839 -23.405 1.00 92.44 203 SER A CA 1
ATOM 1548 C C . SER A 1 203 ? 11.436 -5.602 -22.028 1.00 92.44 203 SER A C 1
ATOM 1550 O O . SER A 1 203 ? 11.449 -6.495 -21.186 1.00 92.44 203 SER A O 1
ATOM 1552 N N . VAL A 1 204 ? 11.990 -4.409 -21.810 1.00 95.31 204 VAL A N 1
ATOM 1553 C CA . VAL A 1 204 ? 12.466 -3.962 -20.495 1.00 95.31 204 VAL A CA 1
ATOM 1554 C C . VAL A 1 204 ? 11.281 -3.384 -19.731 1.00 95.31 204 VAL A C 1
ATOM 1556 O O . VAL A 1 204 ? 10.471 -2.671 -20.313 1.00 95.31 204 VAL A O 1
ATOM 1559 N N . LEU A 1 205 ? 11.165 -3.698 -18.441 1.00 96.44 205 LEU A N 1
ATOM 1560 C CA . LEU A 1 205 ? 10.108 -3.147 -17.605 1.00 96.44 205 LEU A CA 1
ATOM 1561 C C . LEU A 1 205 ? 10.386 -1.667 -17.298 1.00 96.44 205 LEU A C 1
ATOM 1563 O O . LEU A 1 205 ? 11.422 -1.316 -16.717 1.00 96.44 205 LEU A O 1
ATOM 1567 N N . GLU A 1 206 ? 9.436 -0.812 -17.657 1.00 96.50 206 GLU A N 1
ATOM 1568 C CA . GLU A 1 206 ? 9.511 0.636 -17.479 1.00 96.50 206 GLU A CA 1
ATOM 1569 C C . GLU A 1 206 ? 9.034 1.040 -16.088 1.00 96.50 206 GLU A C 1
ATOM 1571 O O . GLU A 1 206 ? 8.055 0.491 -15.583 1.00 96.50 206 GLU A O 1
ATOM 1576 N N . LEU A 1 207 ? 9.700 2.016 -15.469 1.00 97.06 207 LEU A N 1
ATOM 1577 C CA . LEU A 1 207 ? 9.233 2.589 -14.209 1.00 97.06 207 LEU A CA 1
ATOM 1578 C C . LEU A 1 207 ? 7.972 3.431 -14.455 1.00 97.06 207 LEU A C 1
ATOM 1580 O O . LEU A 1 207 ? 8.002 4.379 -15.244 1.00 97.06 207 LEU A O 1
ATOM 1584 N N . LYS A 1 208 ? 6.890 3.103 -13.749 1.00 96.06 208 LYS A N 1
ATOM 1585 C CA . LYS A 1 208 ? 5.618 3.829 -13.761 1.00 96.06 208 LYS A CA 1
ATOM 1586 C C . LYS A 1 208 ? 5.206 4.268 -12.357 1.00 96.06 208 LYS A C 1
ATOM 1588 O O . LYS A 1 208 ? 5.658 3.686 -11.373 1.00 96.06 208 LYS A O 1
ATOM 1593 N N . SER A 1 209 ? 4.344 5.280 -12.294 1.00 94.88 209 SER A N 1
ATOM 1594 C CA . SER A 1 209 ? 3.773 5.873 -11.074 1.00 94.88 209 SER A CA 1
ATOM 1595 C C . SER A 1 209 ? 2.250 5.785 -11.114 1.00 94.88 209 SER A C 1
ATOM 1597 O O . SER A 1 209 ? 1.672 6.048 -12.165 1.00 94.88 209 SER A O 1
ATOM 1599 N N . LEU A 1 210 ? 1.589 5.431 -10.013 1.00 93.56 210 LEU A N 1
ATOM 1600 C CA . LEU A 1 210 ? 0.122 5.530 -9.911 1.00 93.56 210 LEU A CA 1
ATOM 1601 C C . LEU A 1 210 ? -0.295 6.908 -9.392 1.00 93.56 210 LEU A C 1
ATOM 1603 O O . LEU A 1 210 ? -1.337 7.433 -9.777 1.00 93.56 210 LEU A O 1
ATOM 1607 N N . LEU A 1 211 ? 0.530 7.491 -8.526 1.00 91.50 211 LEU A N 1
ATOM 1608 C CA . LEU A 1 211 ? 0.336 8.809 -7.946 1.00 91.50 211 LEU A CA 1
ATOM 1609 C C . LEU A 1 211 ? 0.948 9.884 -8.847 1.00 91.50 211 LEU A C 1
ATOM 1611 O O . LEU A 1 211 ? 1.875 9.622 -9.622 1.00 91.50 211 LEU A O 1
ATOM 1615 N N . GLU A 1 212 ? 0.432 11.107 -8.728 1.00 89.31 212 GLU A N 1
ATOM 1616 C CA . GLU A 1 212 ? 1.030 12.276 -9.371 1.00 89.31 212 GLU A CA 1
ATOM 1617 C C . GLU A 1 212 ? 2.406 12.592 -8.766 1.00 89.31 212 GLU A C 1
ATOM 1619 O O . GLU A 1 212 ? 2.732 12.227 -7.630 1.00 89.31 212 GLU A O 1
ATOM 1624 N N . GLU A 1 213 ? 3.228 13.297 -9.540 1.00 86.06 213 GLU A N 1
ATOM 1625 C CA . GLU A 1 213 ? 4.587 13.636 -9.141 1.00 86.06 213 GLU A CA 1
ATOM 1626 C C . GLU A 1 213 ? 4.609 14.488 -7.856 1.00 86.06 213 GLU A C 1
ATOM 1628 O O . GLU A 1 213 ? 3.799 15.393 -7.674 1.00 86.06 213 GLU A O 1
ATOM 1633 N N . ASN A 1 214 ? 5.570 14.209 -6.969 1.00 86.31 214 ASN A N 1
ATOM 1634 C CA . ASN A 1 214 ? 5.827 14.920 -5.706 1.00 86.31 214 ASN A CA 1
ATOM 1635 C C . ASN A 1 214 ? 4.766 14.790 -4.596 1.00 86.31 214 ASN A C 1
ATOM 1637 O O . ASN A 1 214 ? 5.028 15.268 -3.494 1.00 86.31 214 ASN A O 1
ATOM 1641 N N . ILE A 1 215 ? 3.645 14.075 -4.792 1.00 92.62 215 ILE A N 1
ATOM 1642 C CA . ILE A 1 215 ? 2.624 13.889 -3.735 1.00 92.62 215 ILE A CA 1
ATOM 1643 C C . ILE A 1 215 ? 3.238 13.365 -2.427 1.00 92.62 215 ILE A C 1
ATOM 1645 O O . ILE A 1 215 ? 2.927 13.866 -1.346 1.00 92.62 215 ILE A O 1
ATOM 1649 N N . ILE A 1 216 ? 4.114 12.359 -2.510 1.00 93.38 216 ILE A N 1
ATOM 1650 C CA . ILE A 1 216 ? 4.730 11.740 -1.328 1.00 93.38 216 ILE A CA 1
ATOM 1651 C C . ILE A 1 216 ? 5.703 12.699 -0.635 1.00 93.38 216 ILE A C 1
ATOM 1653 O O . ILE A 1 216 ? 5.706 12.780 0.593 1.00 93.38 216 ILE A O 1
ATOM 1657 N N . SER A 1 217 ? 6.502 13.445 -1.400 1.00 92.75 217 SER A N 1
ATOM 1658 C CA . SER A 1 217 ? 7.445 14.427 -0.857 1.00 92.75 217 SER A CA 1
ATOM 1659 C C . SER A 1 217 ? 6.709 15.584 -0.168 1.00 92.75 217 SER A C 1
ATOM 1661 O O . SER A 1 217 ? 7.048 15.931 0.963 1.00 92.75 217 SER A O 1
ATOM 1663 N N . ASP A 1 218 ? 5.643 16.100 -0.783 1.00 94.56 218 ASP A N 1
ATOM 1664 C CA . ASP A 1 218 ? 4.780 17.136 -0.204 1.00 94.56 218 ASP A CA 1
ATOM 1665 C C . ASP A 1 218 ? 4.071 16.643 1.065 1.00 94.56 218 ASP A C 1
ATOM 1667 O O . ASP A 1 218 ? 3.920 17.380 2.046 1.00 94.56 218 ASP A O 1
ATOM 1671 N N . LEU A 1 219 ? 3.606 15.387 1.059 1.00 94.88 219 LEU A N 1
ATOM 1672 C CA . LEU A 1 219 ? 2.972 14.767 2.218 1.00 94.88 219 LEU A CA 1
ATOM 1673 C C . LEU A 1 219 ? 3.965 14.610 3.372 1.00 94.88 219 LEU A C 1
ATOM 1675 O O . LEU A 1 219 ? 3.608 14.898 4.514 1.00 94.88 219 LEU A O 1
ATOM 1679 N N . LEU A 1 220 ? 5.202 14.202 3.084 1.00 95.25 220 LEU A N 1
ATOM 1680 C CA . LEU A 1 220 ? 6.274 14.109 4.073 1.00 95.25 220 LEU A CA 1
ATOM 1681 C C . LEU A 1 220 ? 6.623 15.467 4.676 1.00 95.25 220 LEU A C 1
ATOM 1683 O O . LEU A 1 220 ? 6.732 15.566 5.896 1.00 95.25 220 LEU A O 1
ATOM 1687 N N . GLU A 1 221 ? 6.748 16.513 3.856 1.00 94.50 221 GLU A N 1
ATOM 1688 C CA . GLU A 1 221 ? 7.028 17.865 4.348 1.00 94.50 221 GLU A CA 1
ATOM 1689 C C . GLU A 1 221 ? 5.925 18.338 5.301 1.00 94.50 221 GLU A C 1
ATOM 1691 O O . GLU A 1 221 ? 6.203 18.771 6.422 1.00 94.50 221 GLU A O 1
ATOM 1696 N N . LYS A 1 222 ? 4.657 18.180 4.901 1.00 93.50 222 LYS A N 1
ATOM 1697 C CA . LYS A 1 222 ? 3.501 18.512 5.748 1.00 93.50 222 LYS A CA 1
ATOM 1698 C C . LYS A 1 222 ? 3.484 17.688 7.034 1.00 93.50 222 LYS A C 1
ATOM 1700 O O . LYS A 1 222 ? 3.223 18.239 8.101 1.00 93.50 222 LYS A O 1
ATOM 1705 N N . ALA A 1 223 ? 3.769 16.391 6.947 1.00 92.25 223 ALA A N 1
ATOM 1706 C CA . ALA A 1 223 ? 3.797 15.501 8.099 1.00 92.25 223 ALA A CA 1
ATOM 1707 C C . ALA A 1 223 ? 4.892 15.894 9.103 1.00 92.25 223 ALA A C 1
ATOM 1709 O O . ALA A 1 223 ? 4.620 16.008 10.298 1.00 92.25 223 ALA A O 1
ATOM 1710 N N . ASP A 1 224 ? 6.108 16.162 8.622 1.00 90.81 224 ASP A N 1
ATOM 1711 C CA . ASP A 1 224 ? 7.224 16.598 9.462 1.00 90.81 224 ASP A CA 1
ATOM 1712 C C . ASP A 1 224 ? 6.964 17.979 10.086 1.00 90.81 224 ASP A C 1
ATOM 1714 O O . ASP A 1 224 ? 7.366 18.212 11.225 1.00 90.81 224 ASP A O 1
ATOM 1718 N N . LEU A 1 225 ? 6.288 18.898 9.385 1.00 90.19 225 LEU A N 1
ATOM 1719 C CA . LEU A 1 225 ? 5.890 20.195 9.948 1.00 90.19 225 LEU A CA 1
ATOM 1720 C C . LEU A 1 225 ? 4.913 20.042 11.117 1.00 90.19 225 LEU A C 1
ATOM 1722 O O . LEU A 1 225 ? 5.080 20.712 12.133 1.00 90.19 225 LEU A O 1
ATOM 1726 N N . VAL A 1 226 ? 3.923 19.155 10.986 1.00 87.50 226 VAL A N 1
ATOM 1727 C CA . VAL A 1 226 ? 2.936 18.897 12.045 1.00 87.50 226 VAL A CA 1
ATOM 1728 C C . VAL A 1 226 ? 3.594 18.233 13.254 1.00 87.50 226 VAL A C 1
ATOM 1730 O O . VAL A 1 226 ? 3.360 18.665 14.375 1.00 87.50 226 VAL A O 1
ATOM 1733 N N . VAL A 1 227 ? 4.463 17.241 13.034 1.00 83.50 227 VAL A N 1
ATOM 1734 C CA . VAL A 1 227 ? 5.176 16.534 14.114 1.00 83.50 227 VAL A CA 1
ATOM 1735 C C . VAL A 1 227 ? 6.154 17.441 14.873 1.00 83.50 227 VAL A C 1
ATOM 1737 O O . VAL A 1 227 ? 6.353 17.264 16.073 1.00 83.50 227 VAL A O 1
ATOM 1740 N N . LYS A 1 228 ? 6.764 18.427 14.202 1.00 80.81 228 LYS A N 1
ATOM 1741 C CA . LYS A 1 228 ? 7.680 19.394 14.833 1.00 80.81 228 LYS A CA 1
ATOM 1742 C C . LYS A 1 228 ? 6.978 20.421 15.724 1.00 80.81 228 LYS A C 1
ATOM 1744 O O . LYS A 1 228 ? 7.661 21.079 16.508 1.00 80.81 228 LYS A O 1
ATOM 1749 N N . ASP A 1 229 ? 5.659 20.590 15.624 1.00 73.06 229 ASP A N 1
ATOM 1750 C CA . ASP A 1 229 ? 4.915 21.431 16.565 1.00 73.06 229 ASP A CA 1
ATOM 1751 C C . ASP A 1 229 ? 4.738 20.663 17.891 1.00 73.06 229 ASP A C 1
ATOM 1753 O O . ASP A 1 229 ? 3.700 20.072 18.176 1.00 73.06 229 ASP A O 1
ATOM 1757 N N . GLU A 1 230 ? 5.796 20.660 18.715 1.00 58.47 230 GLU A N 1
ATOM 1758 C CA . GLU A 1 230 ? 5.917 19.966 20.016 1.00 58.47 230 GLU A CA 1
ATOM 1759 C C . GLU A 1 230 ? 4.820 20.315 21.041 1.00 58.47 230 GLU A C 1
ATOM 1761 O O . GLU A 1 230 ? 4.731 19.693 22.100 1.00 58.47 230 GLU A O 1
ATOM 1766 N N . ARG A 1 231 ? 3.943 21.281 20.752 1.00 57.31 231 ARG A N 1
ATOM 1767 C CA . ARG A 1 231 ? 2.938 21.805 21.687 1.00 57.31 231 ARG A CA 1
ATOM 1768 C C . ARG A 1 231 ? 1.820 20.824 22.069 1.00 57.31 231 ARG A C 1
ATOM 1770 O O . ARG A 1 231 ? 0.960 21.199 22.862 1.00 57.31 231 ARG A O 1
ATOM 1777 N N . MET A 1 232 ? 1.803 19.595 21.541 1.00 53.22 232 MET A N 1
ATOM 1778 C CA . MET A 1 232 ? 0.702 18.633 21.737 1.00 53.22 232 MET A CA 1
ATOM 1779 C C . MET A 1 232 ? 1.124 17.228 22.224 1.00 53.22 232 MET A C 1
ATOM 1781 O O . MET A 1 232 ? 0.251 16.396 22.471 1.00 53.22 232 MET A O 1
ATOM 1785 N N . LEU A 1 233 ? 2.423 16.940 22.403 1.00 53.97 233 LEU A N 1
ATOM 1786 C CA . LEU A 1 233 ? 2.933 15.624 22.850 1.00 53.97 233 LEU A CA 1
ATOM 1787 C C . LEU A 1 233 ? 3.323 15.569 24.337 1.00 53.97 233 LEU A C 1
ATOM 1789 O O . LEU A 1 233 ? 4.166 14.772 24.744 1.00 53.97 233 LEU A O 1
ATOM 1793 N N . GLU A 1 234 ? 2.682 16.354 25.191 1.00 49.00 234 GLU A N 1
ATOM 1794 C CA . GLU A 1 234 ? 2.768 16.154 26.643 1.00 49.00 234 GLU A CA 1
ATOM 1795 C C . GLU A 1 234 ? 1.889 14.952 27.052 1.00 49.00 234 GLU A C 1
ATOM 1797 O O . GLU A 1 234 ? 0.809 15.138 27.599 1.00 49.00 234 GLU A O 1
ATOM 1802 N N . ALA A 1 235 ? 2.291 13.717 26.706 1.00 48.47 235 ALA A N 1
ATOM 1803 C CA . ALA A 1 235 ? 1.776 12.462 27.304 1.00 48.47 235 ALA A CA 1
ATOM 1804 C C . ALA A 1 235 ? 2.504 11.174 26.837 1.00 48.47 235 ALA A C 1
ATOM 1806 O O . ALA A 1 235 ? 1.986 10.072 27.001 1.00 48.47 235 ALA A O 1
ATOM 1807 N N . GLY A 1 236 ? 3.677 11.262 26.201 1.00 47.88 236 GLY A N 1
ATOM 1808 C CA . GLY A 1 236 ? 4.333 10.099 25.581 1.00 47.88 236 GLY A CA 1
ATOM 1809 C C . GLY A 1 236 ? 5.335 9.334 26.453 1.00 47.88 236 GLY A C 1
ATOM 1810 O O . GLY A 1 236 ? 6.050 8.492 25.921 1.00 47.88 236 GLY A O 1
ATOM 1811 N N . GLY A 1 237 ? 5.449 9.646 27.749 1.00 47.88 237 GLY A N 1
ATOM 1812 C CA . GLY A 1 237 ? 6.524 9.119 28.608 1.00 47.88 237 GLY A CA 1
ATOM 1813 C C . GLY A 1 237 ? 6.094 8.601 29.980 1.00 47.88 237 GLY A C 1
ATOM 1814 O O . GLY A 1 237 ? 6.918 8.055 30.713 1.00 47.88 237 GLY A O 1
ATOM 1815 N N . SER A 1 238 ? 4.824 8.740 30.360 1.00 54.47 238 SER A N 1
ATOM 1816 C CA . SER A 1 238 ? 4.325 8.180 31.614 1.00 54.47 238 SER A CA 1
ATOM 1817 C C . SER A 1 238 ? 4.217 6.662 31.478 1.00 54.47 238 SER A C 1
ATOM 1819 O O . SER A 1 238 ? 3.441 6.143 30.673 1.00 54.47 238 SER A O 1
ATOM 1821 N N . LYS A 1 239 ? 5.004 5.935 32.281 1.00 58.31 239 LYS A N 1
ATOM 1822 C CA . LYS A 1 239 ? 4.835 4.496 32.502 1.00 58.31 239 LYS A CA 1
ATOM 1823 C C . LYS A 1 239 ? 3.367 4.254 32.852 1.00 58.31 239 LYS A C 1
ATOM 1825 O O . LYS A 1 239 ? 2.872 4.783 33.846 1.00 58.31 239 LYS A O 1
ATOM 1830 N N . CYS A 1 240 ? 2.660 3.541 31.980 1.00 66.06 240 CYS A N 1
ATOM 1831 C CA . CYS A 1 240 ? 1.233 3.319 32.150 1.00 66.06 240 CYS A CA 1
ATOM 1832 C C . CYS A 1 240 ? 0.989 2.556 33.462 1.00 66.06 240 CYS A C 1
ATOM 1834 O O . CYS A 1 240 ? 1.731 1.631 33.799 1.00 66.06 240 CYS A O 1
ATOM 1836 N N . SER A 1 241 ? -0.060 2.942 34.192 1.00 63.84 241 SER A N 1
ATOM 1837 C CA . SER A 1 241 ? -0.433 2.328 35.475 1.00 63.84 241 SER A CA 1
ATOM 1838 C C . SER A 1 241 ? -0.710 0.817 35.392 1.00 63.84 241 SER A C 1
ATOM 1840 O O . SER A 1 241 ? -0.695 0.144 36.421 1.00 63.84 241 SER A O 1
ATOM 1842 N N . CYS A 1 242 ? -0.913 0.270 34.186 1.00 64.69 242 CYS A N 1
ATOM 1843 C CA . CYS A 1 242 ? -1.000 -1.170 33.928 1.00 64.69 242 CYS A CA 1
AT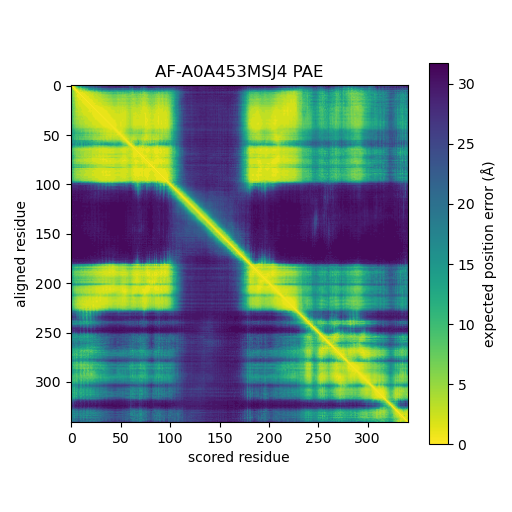OM 1844 C C . CYS A 1 242 ? 0.300 -1.933 34.214 1.00 64.69 242 CYS A C 1
ATOM 1846 O O . CYS A 1 242 ? 0.244 -3.143 34.432 1.00 64.69 242 CYS A O 1
ATOM 1848 N N . PHE A 1 243 ? 1.452 -1.256 34.201 1.00 60.53 243 PHE A N 1
ATOM 1849 C CA . PHE A 1 243 ? 2.771 -1.878 34.289 1.00 60.53 243 PHE A CA 1
ATOM 1850 C C . PHE A 1 243 ? 3.512 -1.390 35.536 1.00 60.53 243 PHE A C 1
ATOM 1852 O O . PHE A 1 243 ? 4.317 -0.459 35.486 1.00 60.53 243 PHE A O 1
ATOM 1859 N N . THR A 1 244 ? 3.263 -2.021 36.679 1.00 54.00 244 THR A N 1
ATOM 1860 C CA . THR A 1 244 ? 4.144 -1.893 37.846 1.00 54.00 244 THR A CA 1
ATOM 1861 C C . THR A 1 244 ? 5.139 -3.052 37.848 1.00 54.00 244 THR A C 1
ATOM 1863 O O . THR A 1 244 ? 4.716 -4.201 37.830 1.00 54.00 244 THR A O 1
ATOM 1866 N N . ASP A 1 245 ? 6.447 -2.774 37.943 1.00 50.59 245 ASP A N 1
ATOM 1867 C CA . ASP A 1 245 ? 7.512 -3.803 38.061 1.00 50.59 245 ASP A CA 1
ATOM 1868 C C . ASP A 1 245 ? 7.422 -4.619 39.370 1.00 50.59 245 ASP A C 1
ATOM 1870 O O . ASP A 1 245 ? 8.215 -5.524 39.620 1.00 50.59 245 ASP A O 1
ATOM 1874 N N . SER A 1 246 ? 6.455 -4.290 40.228 1.00 48.06 246 SER A N 1
ATOM 1875 C CA . SER A 1 246 ? 6.104 -5.066 41.407 1.00 48.06 246 SER A CA 1
ATOM 1876 C C . SER A 1 246 ? 5.293 -6.287 40.983 1.00 48.06 246 SER A C 1
ATOM 1878 O O . SER A 1 246 ? 4.159 -6.161 40.525 1.00 48.06 246 SER A O 1
ATOM 1880 N N . SER A 1 247 ? 5.854 -7.474 41.216 1.00 49.56 247 SER A N 1
ATOM 1881 C CA . SER A 1 247 ? 5.191 -8.782 41.102 1.00 49.56 247 SER A CA 1
ATOM 1882 C C . SER A 1 247 ? 3.937 -8.938 41.988 1.00 49.56 247 SER A C 1
ATOM 1884 O O . SER A 1 247 ? 3.327 -10.006 42.003 1.00 49.56 247 SER A O 1
ATOM 1886 N N . GLU A 1 248 ? 3.532 -7.904 42.720 1.00 49.59 248 GLU A N 1
ATOM 1887 C CA . GLU A 1 248 ? 2.360 -7.890 43.583 1.00 49.59 248 GLU A CA 1
ATOM 1888 C C . GLU A 1 248 ? 1.629 -6.554 43.422 1.00 49.59 248 GLU A C 1
ATOM 1890 O O . GLU A 1 248 ? 1.991 -5.560 44.048 1.00 49.59 248 GLU A O 1
ATOM 1895 N N . MET A 1 249 ? 0.656 -6.513 42.510 1.00 45.31 249 MET A N 1
ATOM 1896 C CA . MET A 1 249 ? -0.699 -5.989 42.730 1.00 45.31 249 MET A CA 1
ATOM 1897 C C . MET A 1 249 ? -1.450 -6.091 41.399 1.00 45.31 249 MET A C 1
ATOM 1899 O O . MET A 1 249 ? -1.217 -5.322 40.468 1.00 45.31 249 MET A O 1
ATOM 1903 N N . THR A 1 250 ? -2.366 -7.050 41.287 1.00 47.84 250 THR A N 1
ATOM 1904 C CA . THR A 1 250 ? -3.354 -7.060 40.209 1.00 47.84 250 THR A CA 1
ATOM 1905 C C . THR A 1 250 ? -4.297 -5.880 40.430 1.00 47.84 250 THR A C 1
ATOM 1907 O O . THR A 1 250 ? -5.348 -6.028 41.057 1.00 47.84 250 THR A O 1
ATOM 1910 N N . ASN A 1 251 ? -3.951 -4.695 39.926 1.00 55.53 251 ASN A N 1
ATOM 1911 C CA . ASN A 1 251 ? -5.005 -3.772 39.528 1.00 55.53 251 ASN A CA 1
ATOM 1912 C C . ASN A 1 251 ? -5.877 -4.576 38.560 1.00 55.53 251 ASN A C 1
ATOM 1914 O O . ASN A 1 251 ? -5.357 -5.147 37.603 1.00 55.53 251 ASN A O 1
ATOM 1918 N N . GLY A 1 252 ? -7.172 -4.721 38.850 1.00 62.53 252 GLY A N 1
ATOM 1919 C CA . GLY A 1 252 ? -8.089 -5.636 38.150 1.00 62.53 252 GLY A CA 1
ATOM 1920 C C . GLY A 1 252 ? -8.299 -5.344 36.657 1.00 62.53 252 GLY A C 1
ATOM 1921 O O . GLY A 1 252 ? -9.250 -5.843 36.070 1.00 62.53 252 GLY A O 1
ATOM 1922 N N . THR A 1 253 ? -7.442 -4.529 36.052 1.00 70.31 253 THR A N 1
ATOM 1923 C CA . THR A 1 253 ? -7.476 -4.019 34.690 1.00 70.31 253 THR A CA 1
ATOM 1924 C C . THR A 1 253 ? -6.270 -4.453 33.855 1.00 70.31 253 THR A C 1
ATOM 1926 O O . THR A 1 253 ? -6.196 -4.033 32.709 1.00 70.31 253 THR A O 1
ATOM 1929 N N . SER A 1 254 ? -5.335 -5.269 34.358 1.00 74.38 254 SER A N 1
ATOM 1930 C CA . SER A 1 254 ? -4.239 -5.841 33.555 1.00 74.38 254 SER A CA 1
ATOM 1931 C C . SER A 1 254 ? -4.304 -7.372 33.507 1.00 74.38 254 SER A C 1
ATOM 1933 O O . SER A 1 254 ? -4.667 -8.028 34.484 1.00 74.38 254 SER A O 1
ATOM 1935 N N . TYR A 1 255 ? -3.981 -7.955 32.347 1.00 77.38 255 TYR A N 1
ATOM 1936 C CA . TYR A 1 255 ? -3.976 -9.407 32.133 1.00 77.38 255 TYR A CA 1
ATOM 1937 C C . TYR A 1 255 ? -2.639 -9.858 31.550 1.00 77.38 255 TYR A C 1
ATOM 1939 O O . TYR A 1 255 ? -2.181 -9.320 30.541 1.00 77.38 255 TYR A O 1
ATOM 1947 N N . LYS A 1 256 ? -2.004 -10.844 32.191 1.00 80.69 256 LYS A N 1
ATOM 1948 C CA . LYS A 1 256 ? -0.719 -11.397 31.750 1.00 80.69 256 LYS A CA 1
ATOM 1949 C C . LYS A 1 256 ? -0.944 -12.384 30.602 1.00 80.69 256 LYS A C 1
ATOM 1951 O O . LYS A 1 256 ? -1.591 -13.406 30.807 1.00 80.69 256 LYS A O 1
ATOM 1956 N N . LEU A 1 257 ? -0.395 -12.097 29.423 1.00 78.38 257 LEU A N 1
ATOM 1957 C CA . LEU A 1 257 ? -0.466 -12.977 28.246 1.00 78.38 257 LEU A CA 1
ATOM 1958 C C . LEU A 1 257 ? 0.825 -13.758 27.996 1.00 78.38 257 LEU A C 1
ATOM 1960 O O . LEU A 1 257 ? 0.783 -14.810 27.362 1.00 78.38 257 LEU A O 1
ATOM 1964 N N . ALA A 1 258 ? 1.965 -13.262 28.480 1.00 80.69 258 ALA A N 1
ATOM 1965 C CA . ALA A 1 258 ? 3.262 -13.893 28.266 1.00 80.69 258 ALA A CA 1
ATOM 1966 C C . ALA A 1 258 ? 4.156 -13.825 29.513 1.00 80.69 258 ALA A C 1
ATOM 1968 O O . ALA A 1 258 ? 3.936 -13.035 30.432 1.00 80.69 258 ALA A O 1
ATOM 1969 N N . CYS A 1 259 ? 5.168 -14.690 29.547 1.00 79.19 259 CYS A N 1
ATOM 1970 C CA . CYS A 1 259 ? 6.189 -14.754 30.593 1.00 79.19 259 CYS A CA 1
ATOM 1971 C C . CYS A 1 259 ? 7.580 -14.705 29.944 1.00 79.19 259 CYS A C 1
ATOM 1973 O O . CYS A 1 259 ? 8.283 -15.711 29.925 1.00 79.19 259 CYS A O 1
ATOM 1975 N N . ARG A 1 260 ? 7.946 -13.563 29.355 1.00 80.44 260 ARG A N 1
ATOM 1976 C CA . ARG A 1 260 ? 9.283 -13.320 28.789 1.00 80.44 260 ARG A CA 1
ATOM 1977 C C . ARG A 1 260 ? 10.108 -12.464 29.744 1.00 80.44 260 ARG A C 1
ATOM 1979 O O . ARG A 1 260 ? 9.605 -11.454 30.240 1.00 80.44 260 ARG A O 1
ATOM 1986 N N . ASP A 1 261 ? 11.360 -12.833 29.976 1.00 78.31 261 ASP A N 1
ATOM 1987 C CA . ASP A 1 261 ? 12.256 -12.047 30.825 1.00 78.31 261 ASP A CA 1
ATOM 1988 C C . ASP A 1 261 ? 12.533 -10.668 30.203 1.00 78.31 261 ASP A C 1
ATOM 1990 O O . ASP A 1 261 ? 12.720 -10.548 28.993 1.00 78.31 261 ASP A O 1
ATOM 1994 N N . ASN A 1 262 ? 12.550 -9.620 31.034 1.00 68.62 262 ASN A N 1
ATOM 1995 C CA . ASN A 1 262 ? 12.824 -8.228 30.646 1.00 68.62 262 ASN A CA 1
ATOM 1996 C C . ASN A 1 262 ? 11.919 -7.634 29.544 1.00 68.62 262 ASN A C 1
ATOM 1998 O O . ASN A 1 262 ? 12.326 -6.684 28.877 1.00 68.62 262 ASN A O 1
ATOM 2002 N N . SER A 1 263 ? 10.693 -8.141 29.366 1.00 68.38 263 SER A N 1
ATOM 2003 C CA . SER A 1 263 ? 9.742 -7.573 28.402 1.00 68.38 263 SER A CA 1
ATOM 2004 C C . SER A 1 263 ? 8.594 -6.806 29.060 1.00 68.38 263 SER A C 1
ATOM 2006 O O . SER A 1 263 ? 7.967 -7.288 30.009 1.00 68.38 263 SER A O 1
ATOM 2008 N N . SER A 1 264 ? 8.277 -5.628 28.516 1.00 68.62 264 SER A N 1
ATOM 2009 C CA . SER A 1 264 ? 7.118 -4.814 28.905 1.00 68.62 264 SER A CA 1
ATOM 2010 C C . SER A 1 264 ? 5.818 -5.221 28.201 1.00 68.62 264 SER A C 1
ATOM 2012 O O . SER A 1 264 ? 4.757 -4.756 28.597 1.00 68.62 264 SER A O 1
ATOM 2014 N N . ASP A 1 265 ? 5.873 -6.102 27.194 1.00 72.75 265 ASP A N 1
ATOM 2015 C CA . ASP A 1 265 ? 4.709 -6.574 26.416 1.00 72.75 265 ASP A CA 1
ATOM 2016 C C . ASP A 1 265 ? 3.989 -7.787 27.040 1.00 72.75 265 ASP A C 1
ATOM 2018 O O . ASP A 1 265 ? 3.045 -8.331 26.469 1.00 72.75 265 ASP A O 1
ATOM 2022 N N . ASN A 1 266 ? 4.423 -8.227 28.224 1.00 78.75 266 ASN A N 1
ATOM 2023 C CA . ASN A 1 266 ? 3.872 -9.409 28.889 1.00 78.75 266 ASN A CA 1
ATOM 2024 C C . ASN A 1 266 ? 2.428 -9.221 29.381 1.00 78.75 266 ASN A C 1
ATOM 2026 O O . ASN A 1 266 ? 1.742 -10.207 29.667 1.00 78.75 266 ASN A O 1
ATOM 2030 N N . TYR A 1 267 ? 1.983 -7.972 29.510 1.00 79.62 267 TYR A N 1
ATOM 2031 C CA . TYR A 1 267 ? 0.675 -7.605 30.034 1.00 79.62 267 TYR A CA 1
ATOM 2032 C C . TYR A 1 267 ? -0.080 -6.767 29.015 1.00 79.62 267 TYR A C 1
ATOM 2034 O O . TYR A 1 267 ? 0.491 -5.884 28.380 1.00 79.62 267 TYR A O 1
ATOM 2042 N N . ILE A 1 268 ? -1.380 -7.013 28.913 1.00 85.06 268 ILE A N 1
ATOM 2043 C CA . ILE A 1 268 ? -2.288 -6.159 28.155 1.00 85.06 268 ILE A CA 1
ATOM 2044 C C . ILE A 1 268 ? -3.271 -5.477 29.089 1.00 85.06 268 ILE A C 1
ATOM 2046 O O . ILE A 1 268 ? -3.599 -5.985 30.169 1.00 85.06 268 ILE A O 1
ATOM 2050 N N . TYR A 1 269 ? -3.783 -4.342 28.635 1.00 84.75 269 TYR A N 1
ATOM 2051 C CA . TYR A 1 269 ? -4.901 -3.691 29.286 1.00 84.75 269 TYR A CA 1
ATOM 2052 C C . TYR A 1 269 ? -6.175 -4.524 29.096 1.00 84.75 269 TYR A C 1
ATOM 2054 O O . TYR A 1 269 ? -6.546 -4.910 27.986 1.00 84.75 269 TYR A O 1
ATOM 2062 N N . CYS A 1 270 ? -6.817 -4.848 30.213 1.00 85.75 270 CYS A N 1
ATOM 2063 C CA . CYS A 1 270 ? -7.931 -5.778 30.319 1.00 85.75 270 CYS A CA 1
ATOM 2064 C C . CYS A 1 270 ? -9.041 -5.295 31.293 1.00 85.75 270 CYS A C 1
ATOM 2066 O O . CYS A 1 270 ? -9.327 -5.973 32.295 1.00 85.75 270 CYS A O 1
ATOM 2068 N N . PRO A 1 271 ? -9.662 -4.121 31.063 1.00 85.94 271 PRO A N 1
ATOM 2069 C CA . PRO A 1 271 ? -10.670 -3.557 31.965 1.00 85.94 271 PRO A CA 1
ATOM 2070 C C . PRO A 1 271 ? -12.002 -4.323 31.938 1.00 85.94 271 PRO A C 1
ATOM 2072 O O . PRO A 1 271 ? -12.298 -5.047 30.987 1.00 85.94 271 PRO A O 1
ATOM 2075 N N . ASN A 1 272 ? -12.843 -4.124 32.957 1.00 86.06 272 ASN A N 1
ATOM 2076 C CA . ASN A 1 272 ? -14.264 -4.470 32.882 1.00 86.06 272 ASN A CA 1
ATOM 2077 C C . ASN A 1 272 ? -15.022 -3.366 32.121 1.00 86.06 272 ASN A C 1
ATOM 2079 O O . ASN A 1 272 ? -14.675 -2.186 32.201 1.00 86.06 272 ASN A O 1
ATOM 2083 N N . ALA A 1 273 ? -16.071 -3.728 31.386 1.00 85.00 273 ALA A N 1
ATOM 2084 C CA . ALA A 1 273 ? -16.842 -2.780 30.588 1.00 85.00 273 ALA A CA 1
ATOM 2085 C C . ALA A 1 273 ? -17.448 -1.623 31.414 1.00 85.00 273 ALA A C 1
ATOM 2087 O O . ALA A 1 273 ? -17.537 -0.498 30.917 1.00 85.00 273 ALA A O 1
ATOM 2088 N N . ARG A 1 274 ? -17.811 -1.859 32.684 1.00 81.38 274 ARG A N 1
ATOM 2089 C CA . ARG A 1 274 ? -18.296 -0.813 33.607 1.00 81.38 274 ARG A CA 1
ATOM 2090 C C . ARG A 1 274 ? -17.214 0.204 33.967 1.00 81.38 274 ARG A C 1
ATOM 2092 O O . ARG A 1 274 ? -17.519 1.384 34.122 1.00 81.38 274 ARG A O 1
ATOM 2099 N N . ASP A 1 275 ? -15.963 -0.234 34.072 1.00 76.19 275 ASP A N 1
ATOM 2100 C CA . ASP A 1 275 ? -14.835 0.641 34.412 1.00 76.19 275 ASP A CA 1
ATOM 2101 C C . ASP A 1 275 ? -14.527 1.603 33.257 1.00 76.19 275 ASP A C 1
ATOM 2103 O O . ASP A 1 275 ? -14.227 2.778 33.477 1.00 76.19 275 ASP A O 1
ATOM 2107 N N . VAL A 1 276 ? -14.679 1.131 32.013 1.00 74.88 276 VAL A N 1
ATOM 2108 C CA . VAL A 1 276 ? -14.513 1.957 30.805 1.00 74.88 276 VAL A CA 1
ATOM 2109 C C . VAL A 1 276 ? -15.545 3.086 30.756 1.00 74.88 276 VAL A C 1
ATOM 2111 O O . VAL A 1 276 ? -15.181 4.223 30.461 1.00 74.88 276 VAL A O 1
ATOM 2114 N N . GLN A 1 277 ? -16.808 2.814 31.109 1.00 68.50 277 GLN A N 1
ATOM 2115 C CA . GLN A 1 277 ? -17.864 3.839 31.146 1.00 68.50 277 GLN A CA 1
ATOM 2116 C C . GLN A 1 277 ? -17.631 4.922 32.215 1.00 68.50 277 GLN A C 1
ATOM 2118 O O . GLN A 1 277 ? -18.086 6.049 32.040 1.00 68.50 277 GLN A O 1
ATOM 2123 N N . ASN A 1 278 ? -16.914 4.600 33.297 1.00 65.88 278 ASN A N 1
ATOM 2124 C CA . ASN A 1 278 ? -16.793 5.452 34.486 1.00 65.88 278 ASN A CA 1
ATOM 2125 C C . ASN A 1 278 ? -15.442 6.179 34.622 1.00 65.88 278 ASN A C 1
ATOM 2127 O O . ASN A 1 278 ? -15.136 6.692 35.698 1.00 65.88 278 ASN A O 1
ATOM 2131 N N . GLY A 1 279 ? -14.636 6.246 33.558 1.00 62.69 279 GLY A N 1
ATOM 2132 C CA . GLY A 1 279 ? -13.391 7.030 33.542 1.00 62.69 279 GLY A CA 1
ATOM 2133 C C . GLY A 1 279 ? -12.171 6.310 32.973 1.00 62.69 279 GLY A C 1
ATOM 2134 O O . GLY A 1 279 ? -11.141 6.942 32.773 1.00 62.69 279 GLY A O 1
ATOM 2135 N N . ALA A 1 280 ? -12.266 5.016 32.653 1.00 66.31 280 ALA A N 1
ATOM 2136 C CA . ALA A 1 280 ? -11.168 4.298 32.006 1.00 66.31 280 ALA A CA 1
ATOM 2137 C C . ALA A 1 280 ? -11.149 4.446 30.468 1.00 66.31 280 ALA A C 1
ATOM 2139 O O . ALA A 1 280 ? -10.333 3.810 29.805 1.00 66.31 280 ALA A O 1
ATOM 2140 N N . LEU A 1 281 ? -12.016 5.290 29.889 1.00 73.31 281 LEU A N 1
ATOM 2141 C CA . LEU A 1 281 ? -12.017 5.590 28.452 1.00 73.31 281 LEU A CA 1
ATOM 2142 C C . LEU A 1 281 ? -10.721 6.280 28.007 1.00 73.31 281 LEU A C 1
ATOM 2144 O O . LEU A 1 281 ? -10.171 5.896 26.981 1.00 73.31 281 LEU A O 1
ATOM 2148 N N . ASP A 1 282 ? -10.198 7.225 28.789 1.00 71.94 282 ASP A N 1
ATOM 2149 C CA . ASP A 1 282 ? -8.939 7.915 28.470 1.00 71.94 282 ASP A CA 1
ATOM 2150 C C . ASP A 1 282 ? -7.766 6.922 28.463 1.00 71.94 282 ASP A C 1
ATOM 2152 O O . ASP A 1 282 ? -6.941 6.909 27.553 1.00 71.94 282 ASP A O 1
ATOM 2156 N N . HIS A 1 283 ? -7.758 6.000 29.428 1.00 77.12 283 HIS A N 1
ATOM 2157 C CA . HIS A 1 283 ? -6.765 4.933 29.525 1.00 77.12 283 HIS A CA 1
ATOM 2158 C C . HIS A 1 283 ? -6.896 3.907 28.383 1.00 77.12 283 HIS A C 1
ATOM 2160 O O . HIS A 1 283 ? -5.898 3.497 27.791 1.00 77.12 283 HIS A O 1
ATOM 2166 N N . PHE A 1 284 ? -8.126 3.531 28.011 1.00 78.56 284 PHE A N 1
ATOM 2167 C CA . PHE A 1 284 ? -8.390 2.740 26.808 1.00 78.56 284 PHE A CA 1
ATOM 2168 C C . PHE A 1 284 ? -7.840 3.435 25.562 1.00 78.56 284 PHE A C 1
ATOM 2170 O O . PHE A 1 284 ? -7.141 2.809 24.766 1.00 78.56 284 PHE A O 1
ATOM 2177 N N . GLN A 1 285 ? -8.132 4.728 25.403 1.00 74.94 285 GLN A N 1
ATOM 2178 C CA . GLN A 1 285 ? -7.661 5.518 24.276 1.00 74.94 285 GLN A CA 1
ATOM 2179 C C . GLN A 1 285 ? -6.135 5.573 24.250 1.00 74.94 285 GLN A C 1
ATOM 2181 O O . GLN A 1 285 ? -5.566 5.444 23.177 1.00 74.94 285 GLN A O 1
ATOM 2186 N N . GLU A 1 286 ? -5.445 5.684 25.388 1.00 76.06 286 GLU A N 1
ATOM 2187 C CA . GLU A 1 286 ? -3.979 5.613 25.435 1.00 76.06 286 GLU A CA 1
ATOM 2188 C C . GLU A 1 286 ? -3.415 4.309 24.857 1.00 76.06 286 GLU A C 1
ATOM 2190 O O . GLU A 1 286 ? -2.498 4.374 24.038 1.00 76.06 286 GLU A O 1
ATOM 2195 N N . HIS A 1 287 ? -3.963 3.150 25.238 1.00 78.44 287 HIS A N 1
ATOM 2196 C CA . HIS A 1 287 ? -3.552 1.850 24.692 1.00 78.44 287 HIS A CA 1
ATOM 2197 C C . HIS A 1 287 ? -3.917 1.711 23.208 1.00 78.44 287 HIS A C 1
ATOM 2199 O O . HIS A 1 287 ? -3.072 1.357 22.385 1.00 78.44 287 HIS A O 1
ATOM 2205 N N . TRP A 1 288 ? -5.148 2.080 22.842 1.00 76.06 288 TRP A N 1
ATOM 2206 C CA . TRP A 1 288 ? -5.613 2.077 21.453 1.00 76.06 288 TRP A CA 1
ATOM 2207 C C . TRP A 1 288 ? -4.722 2.939 20.550 1.00 76.06 288 TRP A C 1
ATOM 2209 O O . TRP A 1 288 ? -4.374 2.552 19.438 1.00 76.06 288 TRP A O 1
ATOM 2219 N N . LEU A 1 289 ? -4.285 4.091 21.062 1.00 67.62 289 LEU A N 1
ATOM 2220 C CA . LEU A 1 289 ? -3.419 5.041 20.368 1.00 67.62 289 LEU A CA 1
ATOM 2221 C C . LEU A 1 289 ? -1.977 4.554 20.196 1.00 67.62 289 LEU A C 1
ATOM 2223 O O . LEU A 1 289 ? -1.264 5.091 19.353 1.00 67.62 289 LEU A O 1
ATOM 2227 N N . LYS A 1 290 ? -1.548 3.548 20.962 1.00 71.56 290 LYS A N 1
ATOM 2228 C CA . LYS A 1 290 ? -0.268 2.852 20.765 1.00 71.56 290 LYS A CA 1
ATOM 2229 C C . LYS A 1 290 ? -0.387 1.665 19.804 1.00 71.56 290 LYS A C 1
ATOM 2231 O O . LYS A 1 290 ? 0.613 1.010 19.532 1.00 71.56 290 LYS A O 1
ATOM 2236 N N . GLY A 1 291 ? -1.594 1.369 19.310 1.00 72.44 291 GLY A N 1
ATOM 2237 C CA . GLY A 1 291 ? -1.874 0.135 18.577 1.00 72.44 291 GLY A CA 1
ATOM 2238 C C . GLY A 1 291 ? -1.751 -1.113 19.456 1.00 72.44 291 GLY A C 1
ATOM 2239 O O . GLY A 1 291 ? -1.594 -2.217 18.939 1.00 72.44 291 GLY A O 1
ATOM 2240 N N . GLU A 1 292 ? -1.792 -0.951 20.782 1.00 78.94 292 GLU A N 1
ATOM 2241 C CA . GLU A 1 292 ? -1.708 -2.063 21.720 1.00 78.94 292 GLU A CA 1
ATOM 2242 C C . GLU A 1 292 ? -3.072 -2.767 21.802 1.00 78.94 292 GLU A C 1
ATOM 2244 O O . GLU A 1 292 ? -4.110 -2.103 21.901 1.00 78.94 292 GLU A O 1
ATOM 2249 N N . PRO A 1 293 ? -3.110 -4.110 21.767 1.00 82.88 293 PRO A N 1
ATOM 2250 C CA . PRO A 1 293 ? -4.358 -4.844 21.903 1.00 82.88 293 PRO A CA 1
ATOM 2251 C C . PRO A 1 293 ? -4.964 -4.633 23.297 1.00 82.88 293 PRO A C 1
ATOM 2253 O O . PRO A 1 293 ? -4.263 -4.647 24.310 1.00 82.88 293 PRO A O 1
ATOM 2256 N N . VAL A 1 294 ? -6.291 -4.494 23.349 1.00 86.25 294 VAL A N 1
ATOM 2257 C CA . VAL A 1 294 ? -7.062 -4.317 24.588 1.00 86.25 294 VAL A CA 1
ATOM 2258 C C . VAL A 1 294 ? -8.191 -5.341 24.650 1.00 86.25 294 VAL A C 1
ATOM 2260 O O . VAL A 1 294 ? -8.881 -5.562 23.655 1.00 86.25 294 VAL A O 1
ATOM 2263 N N . ILE A 1 295 ? -8.424 -5.932 25.826 1.00 87.44 295 ILE A N 1
ATOM 2264 C CA . ILE A 1 295 ? -9.559 -6.836 26.070 1.00 87.44 295 ILE A CA 1
ATOM 2265 C C . ILE A 1 295 ? -10.533 -6.198 27.059 1.00 87.44 295 ILE A C 1
ATOM 2267 O O . ILE A 1 295 ? -10.246 -6.084 28.244 1.00 87.44 295 ILE A O 1
ATOM 2271 N N . VAL A 1 296 ? -11.733 -5.841 26.609 1.00 87.94 296 VAL A N 1
ATOM 2272 C CA . VAL A 1 296 ? -12.793 -5.378 27.517 1.00 87.94 296 VAL A CA 1
ATOM 2273 C C . VAL A 1 296 ? -13.639 -6.572 27.959 1.00 87.94 296 VAL A C 1
ATOM 2275 O O . VAL A 1 296 ? -14.247 -7.250 27.132 1.00 87.94 296 VAL A O 1
ATOM 2278 N N . ARG A 1 297 ? -13.666 -6.846 29.265 1.00 88.62 297 ARG A N 1
ATOM 2279 C CA . ARG A 1 297 ? -14.384 -7.980 29.866 1.00 88.62 297 ARG A CA 1
ATOM 2280 C C . ARG A 1 297 ? -15.811 -7.615 30.261 1.00 88.62 297 ARG A C 1
ATOM 2282 O O . ARG A 1 297 ? -16.135 -6.445 30.444 1.00 88.62 297 ARG A O 1
ATOM 2289 N N . ASP A 1 298 ? -16.647 -8.641 30.404 1.00 88.56 298 ASP A N 1
ATOM 2290 C CA . ASP A 1 298 ? -18.005 -8.559 30.964 1.00 88.56 298 ASP A CA 1
ATOM 2291 C C . ASP A 1 298 ? -18.950 -7.588 30.226 1.00 88.56 298 ASP A C 1
ATOM 2293 O O . ASP A 1 298 ? -19.899 -7.050 30.791 1.00 88.56 298 ASP A O 1
ATOM 2297 N N . VAL A 1 299 ? -18.733 -7.395 28.919 1.00 87.81 299 VAL A N 1
ATOM 2298 C CA . VAL A 1 299 ? -19.535 -6.496 28.064 1.00 87.81 299 VAL A CA 1
ATOM 2299 C C . VAL A 1 299 ? -21.019 -6.880 28.050 1.00 87.81 299 VAL A C 1
ATOM 2301 O O . VAL A 1 299 ? -21.885 -6.012 27.950 1.00 87.81 299 VAL A O 1
ATOM 2304 N N . LEU A 1 300 ? -21.329 -8.174 28.194 1.00 85.12 300 LEU A N 1
ATOM 2305 C CA . LEU A 1 300 ? -22.706 -8.673 28.219 1.00 85.12 300 LEU A CA 1
ATOM 2306 C C . LEU A 1 300 ? -23.529 -8.091 29.373 1.00 85.12 300 LEU A C 1
ATOM 2308 O O . LEU A 1 300 ? -24.730 -7.888 29.198 1.00 85.12 300 LEU A O 1
ATOM 2312 N N . GLU A 1 301 ? -22.906 -7.752 30.505 1.00 84.06 301 GLU A N 1
ATOM 2313 C CA . GLU A 1 301 ? -23.606 -7.153 31.648 1.00 84.06 301 GLU A CA 1
ATOM 2314 C C . GLU A 1 301 ? -24.198 -5.771 31.342 1.00 84.06 301 GLU A C 1
ATOM 2316 O O . GLU A 1 301 ? -25.125 -5.336 32.022 1.00 84.06 301 GLU A O 1
ATOM 2321 N N . LEU A 1 302 ? -23.667 -5.082 30.328 1.00 83.62 302 LEU A N 1
ATOM 2322 C CA . LEU A 1 302 ? -24.131 -3.765 29.891 1.00 83.62 302 LEU A CA 1
ATOM 2323 C C . LEU A 1 302 ? -25.143 -3.831 28.742 1.00 83.62 302 LEU A C 1
ATOM 2325 O O . LEU A 1 302 ? -25.665 -2.799 28.316 1.00 83.62 302 LEU A O 1
ATOM 2329 N N . THR A 1 303 ? -25.403 -5.019 28.194 1.00 81.25 303 THR A N 1
ATOM 2330 C CA . THR A 1 303 ? -26.330 -5.171 27.069 1.00 81.25 303 THR A CA 1
ATOM 2331 C C . THR A 1 303 ? -27.784 -5.034 27.521 1.00 81.25 303 THR A C 1
ATOM 2333 O O . THR A 1 303 ? -28.129 -5.268 28.676 1.00 81.25 303 THR A O 1
ATOM 2336 N N . SER A 1 304 ? -28.671 -4.666 26.594 1.00 72.56 304 SER A N 1
ATOM 2337 C CA . SER A 1 304 ? -30.088 -4.358 26.841 1.00 72.56 304 SER A CA 1
ATOM 2338 C C . SER A 1 304 ? -30.974 -5.576 27.171 1.00 72.56 304 SER A C 1
ATOM 2340 O O . SER A 1 304 ? -32.165 -5.577 26.867 1.00 72.56 304 SER A O 1
ATOM 2342 N N . GLY A 1 305 ? -30.415 -6.630 27.776 1.00 75.94 305 GLY A N 1
ATOM 2343 C CA . GLY A 1 305 ? -31.139 -7.859 28.119 1.00 75.94 305 GLY A CA 1
ATOM 2344 C C . GLY A 1 305 ? -31.526 -8.716 26.909 1.00 75.94 305 GLY A C 1
ATOM 2345 O O . GLY A 1 305 ? -32.345 -9.626 27.035 1.00 75.94 305 GLY A O 1
ATOM 2346 N N . LEU A 1 306 ? -30.956 -8.436 25.731 1.00 82.12 306 LEU A N 1
ATOM 2347 C CA . LEU A 1 306 ? -31.103 -9.293 24.559 1.00 82.12 306 LEU A CA 1
ATOM 2348 C C . LEU A 1 306 ? -30.375 -10.615 24.807 1.00 82.12 306 LEU A C 1
ATOM 2350 O O . LEU A 1 306 ? -29.192 -10.632 25.143 1.00 82.12 306 LEU A O 1
ATOM 2354 N N . SER A 1 307 ? -31.086 -11.726 24.622 1.00 82.94 307 SER A N 1
ATOM 2355 C CA . SER A 1 307 ? -30.474 -13.048 24.701 1.00 82.94 307 SER A CA 1
ATOM 2356 C C . SER A 1 307 ? -29.787 -13.384 23.382 1.00 82.94 307 SER A C 1
ATOM 2358 O O . SER A 1 307 ? -30.419 -13.442 22.326 1.00 82.94 307 SER A O 1
ATOM 2360 N N . TRP A 1 308 ? -28.486 -13.644 23.476 1.00 85.12 308 TRP A N 1
ATOM 2361 C CA . TRP A 1 308 ? -27.654 -14.183 22.401 1.00 85.12 308 TRP A CA 1
ATOM 2362 C C . TRP A 1 308 ? -27.630 -15.716 22.403 1.00 85.12 308 TRP A C 1
ATOM 2364 O O . TRP A 1 308 ? -26.775 -16.335 21.776 1.00 85.12 308 TRP A O 1
ATOM 2374 N N . GLU A 1 309 ? -28.551 -16.355 23.127 1.00 89.75 309 GLU A N 1
ATOM 2375 C CA . GLU A 1 309 ? -28.677 -17.805 23.100 1.00 89.75 309 GLU A CA 1
ATOM 2376 C C . GLU A 1 309 ? -29.047 -18.262 21.675 1.00 89.75 309 GLU A C 1
ATOM 2378 O O . GLU A 1 309 ? -29.977 -17.701 21.078 1.00 89.75 309 GLU A O 1
ATOM 2383 N N . PRO A 1 310 ? -28.380 -19.294 21.121 1.00 89.81 310 PRO A N 1
ATOM 2384 C CA . PRO A 1 310 ? -28.552 -19.693 19.724 1.00 89.81 310 PRO A CA 1
ATOM 2385 C C . PRO A 1 310 ? -30.012 -19.883 19.296 1.00 89.81 310 PRO A C 1
ATOM 2387 O O . PRO A 1 310 ? -30.407 -19.463 18.209 1.00 89.81 310 PRO A O 1
ATOM 2390 N N . MET A 1 311 ? -30.852 -20.453 20.167 1.00 88.88 311 MET A N 1
ATOM 2391 C CA . MET A 1 311 ? -32.271 -20.675 19.868 1.00 88.88 311 MET A CA 1
ATOM 2392 C C . MET A 1 311 ? -33.107 -19.391 19.869 1.00 88.88 311 MET A C 1
ATOM 2394 O O . MET A 1 311 ? -34.103 -19.323 19.146 1.00 88.88 311 MET A O 1
ATOM 2398 N N . VAL A 1 312 ? -32.720 -18.372 20.642 1.00 88.12 312 VAL A N 1
ATOM 2399 C CA . VAL A 1 312 ? -33.369 -17.053 20.618 1.00 88.12 312 VAL A CA 1
ATOM 2400 C C . VAL A 1 312 ? -32.999 -16.320 19.332 1.00 88.12 312 VAL A C 1
ATOM 2402 O O . VAL A 1 312 ? -33.894 -15.865 18.617 1.00 88.12 312 VAL A O 1
ATOM 2405 N N . MET A 1 313 ? -31.709 -16.300 18.977 1.00 86.44 313 MET A N 1
ATOM 2406 C CA . MET A 1 313 ? -31.232 -15.726 17.713 1.00 86.44 313 MET A CA 1
ATOM 2407 C C . MET A 1 313 ? -31.894 -16.398 16.502 1.00 86.44 313 MET A C 1
ATOM 2409 O O . MET A 1 313 ? -32.384 -15.721 15.599 1.00 86.44 313 MET A O 1
ATOM 2413 N N . TRP A 1 314 ? -31.975 -17.732 16.503 1.00 81.75 314 TRP A N 1
ATOM 2414 C CA . TRP A 1 314 ? -32.587 -18.501 15.420 1.00 81.75 314 TRP A CA 1
ATOM 2415 C C . TRP A 1 314 ? -34.071 -18.172 15.216 1.00 81.75 314 TRP A C 1
ATOM 2417 O O . TRP A 1 314 ? -34.523 -18.035 14.077 1.00 81.75 314 TRP A O 1
ATOM 2427 N N . ARG A 1 315 ? -34.840 -18.014 16.302 1.00 83.31 315 ARG A N 1
ATOM 2428 C CA . ARG A 1 315 ? -36.254 -17.603 16.222 1.00 83.31 315 ARG A CA 1
ATOM 2429 C C . ARG A 1 315 ? -36.392 -16.193 15.651 1.00 83.31 315 ARG A C 1
ATOM 2431 O O . ARG A 1 315 ? -37.147 -16.012 14.701 1.00 83.31 315 ARG A O 1
ATOM 2438 N N . ALA A 1 316 ? -35.607 -15.242 16.158 1.00 81.81 316 ALA A N 1
ATOM 2439 C CA . ALA A 1 316 ? -35.639 -13.852 15.703 1.00 81.81 316 ALA A CA 1
ATOM 2440 C C . ALA A 1 316 ? -35.313 -13.714 14.205 1.00 81.81 316 ALA A C 1
ATOM 2442 O O . ALA A 1 316 ? -35.967 -12.952 13.494 1.00 81.81 316 ALA A O 1
ATOM 2443 N N . LEU A 1 317 ? -34.340 -14.484 13.702 1.00 76.69 317 LEU A N 1
ATOM 2444 C CA . LEU A 1 317 ? -34.008 -14.505 12.277 1.00 76.69 317 LEU A CA 1
ATOM 2445 C C . LEU A 1 317 ? -35.171 -15.058 11.443 1.00 76.69 317 LEU A C 1
ATOM 2447 O O . LEU A 1 317 ? -35.535 -14.462 10.435 1.00 76.69 317 LEU A O 1
ATOM 2451 N N . ARG A 1 318 ? -35.816 -16.147 11.879 1.00 71.25 318 ARG A N 1
ATOM 2452 C CA . ARG A 1 318 ? -36.937 -16.764 11.146 1.00 71.25 318 ARG A CA 1
ATOM 2453 C C . ARG A 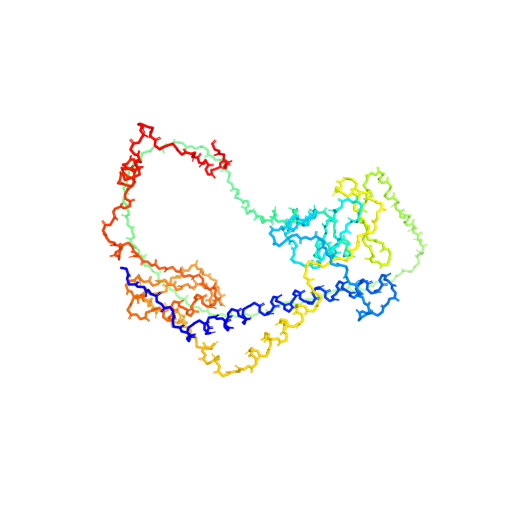1 318 ? -38.197 -15.901 11.066 1.00 71.25 318 ARG A C 1
ATOM 2455 O O . ARG A 1 318 ? -38.979 -16.089 10.138 1.00 71.25 318 ARG A O 1
ATOM 2462 N N . GLU A 1 319 ? -38.415 -15.009 12.025 1.00 65.25 319 GLU A N 1
ATOM 2463 C CA . GLU A 1 319 ? -39.609 -14.154 12.094 1.00 65.25 319 GLU A CA 1
ATOM 2464 C C . GLU A 1 319 ? -39.531 -12.932 11.165 1.00 65.25 319 GLU A C 1
ATOM 2466 O O . GLU A 1 319 ? -40.557 -12.334 10.836 1.00 65.25 319 GLU A O 1
ATOM 2471 N N . LYS A 1 320 ? -38.334 -12.575 10.682 1.00 59.56 320 LYS A N 1
ATOM 2472 C CA . LYS A 1 320 ? -38.129 -11.426 9.799 1.00 59.56 320 LYS A CA 1
ATOM 2473 C C . LYS A 1 320 ? -38.310 -11.835 8.333 1.00 59.56 320 LYS A C 1
ATOM 2475 O O . LYS A 1 320 ? -37.341 -12.068 7.615 1.00 59.56 320 LYS A O 1
ATOM 2480 N N . LYS A 1 321 ? -39.564 -11.909 7.880 1.00 59.19 321 LYS A N 1
ATOM 2481 C CA . LYS A 1 321 ? -39.888 -11.975 6.449 1.00 59.19 321 LYS A CA 1
ATOM 2482 C C . LYS A 1 321 ? -40.912 -10.920 6.058 1.00 59.19 321 LYS A C 1
ATOM 2484 O O . LYS A 1 321 ? -41.988 -10.838 6.650 1.00 59.19 321 LYS A O 1
ATOM 2489 N N . ASP A 1 322 ? -40.560 -10.131 5.044 1.00 57.72 322 ASP A N 1
ATOM 2490 C CA . ASP A 1 322 ? -41.524 -9.332 4.299 1.00 57.72 322 ASP A CA 1
ATOM 2491 C C . ASP A 1 322 ? -42.645 -10.230 3.767 1.00 57.72 322 ASP A C 1
ATOM 2493 O O . ASP A 1 322 ? -42.457 -11.419 3.507 1.00 57.72 322 ASP A O 1
ATOM 2497 N N . LYS A 1 323 ? -43.837 -9.644 3.666 1.00 53.22 323 LYS A N 1
ATOM 2498 C CA . LYS A 1 323 ? -45.155 -10.295 3.586 1.00 53.22 323 LYS A CA 1
ATOM 2499 C C . LYS A 1 323 ? -45.421 -11.171 2.346 1.00 53.22 323 LYS A C 1
ATOM 2501 O O . LYS A 1 323 ? -46.577 -11.513 2.103 1.00 53.22 323 LYS A O 1
ATOM 2506 N N . SER A 1 324 ? -44.412 -11.567 1.579 1.00 54.88 324 SER A N 1
ATOM 2507 C CA . SER A 1 324 ? -44.559 -12.480 0.445 1.00 54.88 324 SER A CA 1
ATOM 2508 C C . SER A 1 324 ? -43.765 -13.770 0.663 1.00 54.88 324 SER A C 1
ATOM 2510 O O . SER A 1 324 ? -42.548 -13.820 0.515 1.00 54.88 324 SER A O 1
ATOM 2512 N N . GLU A 1 325 ? -44.528 -14.815 0.973 1.00 53.72 325 GLU A N 1
ATOM 2513 C CA . GLU A 1 325 ? -44.222 -16.235 0.789 1.00 53.72 325 GLU A CA 1
ATOM 2514 C C . GLU A 1 325 ? -43.203 -16.923 1.716 1.00 53.72 325 GLU A C 1
ATOM 2516 O O . GLU A 1 325 ? -42.156 -16.420 2.114 1.00 53.72 325 GLU A O 1
ATOM 2521 N N . HIS A 1 326 ? -43.579 -18.145 2.086 1.00 54.47 326 HIS A N 1
ATOM 2522 C CA . HIS A 1 326 ? -43.111 -18.972 3.196 1.00 54.47 326 HIS A CA 1
ATOM 2523 C C . HIS A 1 326 ? -41.701 -19.578 3.065 1.00 54.47 326 HIS A C 1
ATOM 2525 O O . HIS A 1 326 ? -41.423 -20.605 3.686 1.00 54.47 326 HIS A O 1
ATOM 2531 N N . GLU A 1 327 ? -40.781 -19.002 2.292 1.00 58.38 327 GLU A N 1
ATOM 2532 C CA . GLU A 1 327 ? -39.424 -19.571 2.233 1.00 58.38 327 GLU A CA 1
ATOM 2533 C C . GLU A 1 327 ? -38.694 -19.306 3.555 1.00 58.38 327 GLU A C 1
ATOM 2535 O O . GLU A 1 327 ? -38.616 -18.176 4.035 1.00 58.38 327 GLU A O 1
ATOM 2540 N N . ARG A 1 328 ? -38.180 -20.359 4.181 1.00 61.94 328 ARG A N 1
ATOM 2541 C CA . ARG A 1 328 ? -37.271 -20.222 5.320 1.00 61.94 328 ARG A CA 1
ATOM 2542 C C . ARG A 1 328 ? -36.010 -19.498 4.834 1.00 61.94 328 ARG A C 1
ATOM 2544 O O . ARG A 1 328 ? -35.587 -19.743 3.711 1.00 61.94 328 ARG A O 1
ATOM 2551 N N . LEU A 1 329 ? -35.408 -18.644 5.666 1.00 67.81 329 LEU A N 1
ATOM 2552 C CA . LEU A 1 329 ? -34.076 -18.096 5.381 1.00 67.81 329 LEU A CA 1
ATOM 2553 C C . LEU A 1 329 ? -33.105 -19.261 5.150 1.00 67.81 329 LEU A C 1
ATOM 2555 O O . LEU A 1 329 ? -32.847 -20.036 6.073 1.00 67.81 329 LEU A O 1
ATOM 2559 N N . SER A 1 330 ? -32.615 -19.401 3.922 1.00 73.31 330 SER A N 1
ATOM 2560 C CA . SER A 1 330 ? -31.526 -20.307 3.566 1.00 73.31 330 SER A CA 1
ATOM 2561 C C . SER A 1 330 ? -30.230 -19.512 3.520 1.00 73.31 330 SER A C 1
ATOM 2563 O O . SER A 1 330 ? -30.171 -18.473 2.863 1.00 73.31 330 SER A O 1
ATOM 2565 N N . VAL A 1 331 ? -29.202 -20.003 4.201 1.00 76.81 331 VAL A N 1
ATOM 2566 C CA . VAL A 1 331 ? -27.850 -19.441 4.164 1.00 76.81 331 VAL A CA 1
ATOM 2567 C C . VAL A 1 331 ? -26.874 -20.558 3.823 1.00 76.81 331 VAL A C 1
ATOM 2569 O O . VAL A 1 331 ? -27.084 -21.699 4.240 1.00 76.81 331 VAL A O 1
ATOM 2572 N N . THR A 1 332 ? -25.831 -20.235 3.069 1.00 85.12 332 THR A N 1
ATOM 2573 C CA . THR A 1 332 ? -24.708 -21.146 2.834 1.00 85.12 332 THR A CA 1
ATOM 2574 C C . THR A 1 332 ? -23.877 -21.239 4.110 1.00 85.12 332 THR A C 1
ATOM 2576 O O . THR A 1 332 ? -23.590 -20.217 4.736 1.00 85.12 332 THR A O 1
ATOM 2579 N N . ALA A 1 333 ? -23.532 -22.455 4.528 1.00 85.31 333 ALA A N 1
ATOM 2580 C CA . ALA A 1 333 ? -22.685 -22.687 5.690 1.00 85.31 333 ALA A CA 1
ATOM 2581 C C . ALA A 1 333 ? -21.281 -23.037 5.207 1.00 85.31 333 ALA A C 1
ATOM 2583 O O . ALA A 1 333 ? -21.135 -23.875 4.333 1.00 85.31 333 ALA A O 1
ATOM 2584 N N . LEU A 1 334 ? -20.263 -22.408 5.787 1.00 91.56 334 LEU A N 1
ATOM 2585 C CA . LEU A 1 334 ? -18.876 -22.669 5.428 1.00 91.56 334 LEU A CA 1
ATOM 2586 C C . LEU A 1 334 ? -18.263 -23.646 6.437 1.00 91.56 334 LEU A C 1
ATOM 2588 O O . LEU A 1 334 ? -18.249 -23.382 7.642 1.00 91.56 334 LEU A O 1
ATOM 2592 N N . GLU A 1 335 ? -17.750 -24.773 5.957 1.00 91.38 335 GLU A N 1
ATOM 2593 C CA . GLU A 1 335 ? -16.980 -25.719 6.754 1.00 91.38 335 GLU A CA 1
ATOM 2594 C C . GLU A 1 335 ? -15.598 -25.121 7.042 1.00 91.38 335 GLU A C 1
ATOM 2596 O O . GLU A 1 335 ? -14.694 -25.171 6.214 1.00 91.38 335 GLU A O 1
ATOM 2601 N N . CYS A 1 336 ? -15.407 -24.546 8.232 1.00 89.00 336 CYS A N 1
ATOM 2602 C CA . CYS A 1 336 ? -14.189 -23.794 8.566 1.00 89.00 336 CYS A CA 1
ATOM 2603 C C . CYS A 1 336 ? -12.886 -24.615 8.528 1.00 89.00 336 CYS A C 1
ATOM 2605 O O . CYS A 1 336 ? -11.807 -24.031 8.488 1.00 89.00 336 CYS A O 1
ATOM 2607 N N . LEU A 1 337 ? -12.965 -25.950 8.566 1.00 86.75 337 LEU A N 1
ATOM 2608 C CA . LEU A 1 337 ? -11.790 -26.820 8.451 1.00 86.75 337 LEU A CA 1
ATOM 2609 C C . LEU A 1 337 ? -11.344 -26.987 6.996 1.00 86.75 337 LEU A C 1
ATOM 2611 O O . LEU A 1 337 ? -10.149 -26.968 6.717 1.00 86.75 337 LEU A O 1
ATOM 2615 N N . ALA A 1 338 ? -12.305 -27.129 6.085 1.00 86.25 338 ALA A N 1
ATOM 2616 C CA . ALA A 1 338 ? -12.062 -27.351 4.663 1.00 86.25 338 ALA A CA 1
ATOM 2617 C C . ALA A 1 338 ? -12.130 -26.058 3.832 1.00 86.25 338 ALA A C 1
ATOM 2619 O O . ALA A 1 338 ? -11.739 -26.059 2.668 1.00 86.25 338 ALA A O 1
ATOM 2620 N N . TRP A 1 339 ? -12.605 -24.960 4.434 1.00 79.38 339 TRP A N 1
ATOM 2621 C CA . TRP A 1 339 ? -12.899 -23.686 3.773 1.00 79.38 339 TRP A CA 1
ATOM 2622 C C . TRP A 1 339 ? -13.815 -23.860 2.550 1.00 79.38 339 TRP A C 1
ATOM 2624 O O . TRP A 1 339 ? -13.676 -23.157 1.550 1.00 79.38 339 TRP A O 1
ATOM 2634 N N . SER A 1 340 ? -14.750 -24.809 2.641 1.00 74.62 340 SER A N 1
ATOM 2635 C CA . SER A 1 340 ? -15.716 -25.153 1.596 1.00 74.62 340 SER A CA 1
ATOM 2636 C C . SER A 1 340 ? -17.146 -24.836 2.021 1.00 74.62 340 SER A C 1
ATOM 2638 O O . SER A 1 340 ? -17.459 -24.833 3.210 1.00 74.62 340 SER A O 1
ATOM 2640 N N . GLU A 1 341 ? -17.997 -24.569 1.036 1.00 74.81 341 GLU A N 1
ATOM 2641 C CA . GLU A 1 341 ? -19.437 -24.307 1.184 1.00 74.81 341 GLU A CA 1
ATOM 2642 C C . GLU A 1 341 ? -20.297 -25.578 1.117 1.00 74.81 341 GLU A C 1
ATOM 2644 O O . GLU A 1 341 ? -19.866 -26.551 0.453 1.00 74.81 341 GLU A O 1
#

Foldseek 3Di:
DPDDDDDPLVVLLLVLLVLVVCLVVLVVVVVLVLVVLCLVCLLVVHDSVPDDAAADPDDPPDWDAQLQPRHTEDWKWWADPPQGHTHHSVVLVCQQVVNARPPVVVPPPDPDDPDDDDDDDDDDDDDDDDDDDDDDDDDDDDDDDDDDDDDDDDDDDDDDDDDDDDDDDDPPPPPPPDDPRQHADPSSWGAFDPVVSPTPRPGTTGIYTNDDPCPSVVVSVVSVVSNVPCPNPVPDDDPQPLDDPDPDDPPVQKDAPDDDPPDPLRIAGEEEPVVCVVPCVVVVVVCVSVVHDYHHPPVVVVDPPDDPPVVSVLVVQQVDDDPDDDDGDDDDDAPVVVRHD